Protein AF-A0A951HQX7-F1 (afdb_monomer_lite)

Secondary structure (DSSP, 8-state):
--PPP-------------------TT-EEEEEEEEETTEEEEEEEEEEEEE-SSS-EEEEEEEEEEEEEETTEEEEEETT--EEEEES-SS----TTT----GGGEEEEEETTEEEEEEEE--S-SS----S-------SS------S--EEEEESSTTSPPEEGGGGHHHHHH-SEEEEEEEEEETTTEEEEEEEEEE-TTHHHHHHHHHHHHTSGGGG-PPPP-

Radius of gyration: 21.36 Å; chains: 1; bounding box: 78×45×59 Å

Sequence (226 aa):
MLRPWVIAVAAAATMAASSAPAAEPGDPIQFATARYGGWTATATTYVEYGRIKENASLPAVRDVRCSVSRNGLAIGLDRDGNFSVNLAGDDATADEDNRVFSTVNVRWLKLDGRRLDVKVVQTLYHRWKLNGVPYPHVDGEEVILPVFSGHLMVRTGPRDPWFHISSLIDDLANGQTLTVGHGKTIDDRIPRVYAFTVPLEGLKPALTWCGQQVESEAAYRLPQPL

pLDDT: mean 70.66, std 22.23, range [26.94, 97.81]

Foldseek 3Di:
DDDDDDDDDDDDDDDDQDPFPDDDAQDWGFRDWDDFPQKIKTKTWGWHFDDDPPDHTDIFGPWIKMWIDHDQWIWMATLVRDIDIGGGDPDPPPDVPSDDDAPCFWQWKAFQNQIKGKDFADDPDPDDDPPPDPDDPDDDDDDDDDDRDTFIWIDRDPPGDIDGCSVCLVVLLPTFKMKTWGWDDDPVPDTDIDIDMDGSHRVNVSVVVRVCSNPDPSSRDDPDDD

Structure (mmCIF, N/CA/C/O backbone):
data_AF-A0A951HQX7-F1
#
_entry.id   AF-A0A951HQX7-F1
#
loop_
_atom_site.group_PDB
_atom_site.id
_atom_site.type_symbol
_atom_site.label_atom_id
_atom_site.label_alt_id
_atom_site.label_comp_id
_atom_site.label_asym_id
_atom_site.label_entity_id
_atom_site.label_seq_id
_atom_site.pdbx_PDB_ins_code
_atom_site.Cartn_x
_atom_site.Cartn_y
_atom_site.Cartn_z
_atom_site.occupancy
_atom_site.B_iso_or_equiv
_atom_site.auth_seq_id
_atom_site.auth_comp_id
_atom_site.auth_asym_id
_atom_site.auth_atom_id
_atom_site.pdbx_PDB_model_num
ATOM 1 N N . MET A 1 1 ? -42.789 -20.329 -21.740 1.00 40.22 1 MET A N 1
ATOM 2 C CA . MET A 1 1 ? -41.536 -20.345 -20.952 1.00 40.22 1 MET A CA 1
ATOM 3 C C . MET A 1 1 ? -40.476 -19.582 -21.736 1.00 40.22 1 MET A C 1
ATOM 5 O O . MET A 1 1 ? -39.936 -20.124 -22.688 1.00 40.22 1 MET A O 1
ATOM 9 N N . LEU A 1 2 ? -40.257 -18.305 -21.412 1.00 36.34 2 LEU A N 1
ATOM 10 C CA . LEU A 1 2 ? -39.283 -17.425 -22.074 1.00 36.34 2 LEU A CA 1
ATOM 11 C C . LEU A 1 2 ? -38.119 -17.194 -21.102 1.00 36.34 2 LEU A C 1
ATOM 13 O O . LEU A 1 2 ? -38.341 -16.753 -19.978 1.00 36.34 2 LEU A O 1
ATOM 17 N N . ARG A 1 3 ? -36.898 -17.557 -21.509 1.00 36.28 3 ARG A N 1
ATOM 18 C CA . ARG A 1 3 ? -35.668 -17.333 -20.732 1.00 36.28 3 ARG A CA 1
ATOM 19 C C . ARG A 1 3 ? -35.214 -15.874 -20.889 1.00 36.28 3 ARG A C 1
ATOM 21 O O . ARG A 1 3 ? -35.162 -15.412 -22.029 1.00 36.28 3 ARG A O 1
ATOM 28 N N . PRO A 1 4 ? -34.841 -15.163 -19.810 1.00 54.22 4 PRO A N 1
ATOM 29 C CA . PRO A 1 4 ? -34.248 -13.841 -19.933 1.00 54.22 4 PRO A CA 1
ATOM 30 C C . PRO A 1 4 ? -32.777 -13.976 -20.346 1.00 54.22 4 PRO A C 1
ATOM 32 O O . PRO A 1 4 ? -32.031 -14.790 -19.801 1.00 54.22 4 PRO A O 1
ATOM 35 N N . TRP A 1 5 ? -32.376 -13.184 -21.335 1.00 39.53 5 TRP A N 1
ATOM 36 C CA . TRP A 1 5 ? -30.985 -13.024 -21.736 1.00 39.53 5 TRP A CA 1
ATOM 37 C C . TRP A 1 5 ? -30.314 -12.044 -20.773 1.00 39.53 5 TRP A C 1
ATOM 39 O O . TRP A 1 5 ? -30.748 -10.901 -20.640 1.00 39.53 5 TRP A O 1
ATOM 49 N N . VAL A 1 6 ? -29.266 -12.500 -20.090 1.00 42.81 6 VAL A N 1
ATOM 50 C CA . VAL A 1 6 ? -28.391 -11.647 -19.283 1.00 42.81 6 VAL A CA 1
ATOM 51 C C . VAL A 1 6 ? -27.429 -10.947 -20.237 1.00 42.81 6 VAL A C 1
ATOM 53 O O . VAL A 1 6 ? -26.593 -11.592 -20.868 1.00 42.81 6 VAL A O 1
ATOM 56 N N . ILE A 1 7 ? -27.564 -9.629 -20.364 1.00 44.12 7 ILE A N 1
ATOM 57 C CA . ILE A 1 7 ? -26.612 -8.784 -21.086 1.00 44.12 7 ILE A CA 1
ATOM 58 C C . ILE A 1 7 ? -25.427 -8.544 -20.146 1.00 44.12 7 ILE A C 1
ATOM 60 O O . ILE A 1 7 ? -25.537 -7.799 -19.174 1.00 44.12 7 ILE A O 1
ATOM 64 N N . ALA A 1 8 ? -24.299 -9.202 -20.415 1.00 39.22 8 ALA A N 1
ATOM 65 C CA . ALA A 1 8 ? -23.033 -8.895 -19.764 1.00 39.22 8 ALA A CA 1
ATOM 66 C C . ALA A 1 8 ? -22.474 -7.593 -20.359 1.00 39.22 8 ALA A C 1
ATOM 68 O O . ALA A 1 8 ? -22.086 -7.550 -21.526 1.00 39.22 8 ALA A O 1
ATOM 69 N N . VAL A 1 9 ? -22.450 -6.521 -19.567 1.00 41.56 9 VAL A N 1
ATOM 70 C CA . VAL A 1 9 ? -21.758 -5.279 -19.929 1.00 41.56 9 VAL A CA 1
ATOM 71 C C . VAL A 1 9 ? -20.268 -5.492 -19.667 1.00 41.56 9 VAL A C 1
ATOM 73 O O . VAL A 1 9 ? -19.829 -5.536 -18.520 1.00 41.56 9 VAL A O 1
ATOM 76 N N . ALA A 1 10 ? -19.490 -5.663 -20.734 1.00 42.56 10 ALA A N 1
ATOM 77 C CA . ALA A 1 10 ? -18.036 -5.666 -20.659 1.00 42.56 10 ALA A CA 1
ATOM 78 C C . ALA A 1 10 ? -17.545 -4.242 -20.353 1.00 42.56 10 ALA A C 1
ATOM 80 O O . ALA A 1 10 ? -17.782 -3.316 -21.129 1.00 42.56 10 ALA A O 1
ATOM 81 N N . ALA A 1 11 ? -16.866 -4.059 -19.220 1.00 43.69 11 ALA A N 1
ATOM 82 C CA . ALA A 1 11 ? -16.156 -2.822 -18.928 1.00 43.69 11 ALA A CA 1
ATOM 83 C C . ALA A 1 11 ? -14.956 -2.707 -19.883 1.00 43.69 11 ALA A C 1
ATOM 85 O O . ALA A 1 11 ? -13.999 -3.474 -19.790 1.00 43.69 11 ALA A O 1
ATOM 86 N N . ALA A 1 12 ? -15.023 -1.773 -20.830 1.00 40.31 12 ALA A N 1
ATOM 87 C CA . ALA A 1 12 ? -13.925 -1.487 -21.741 1.00 40.31 12 ALA A CA 1
ATOM 88 C C . ALA A 1 12 ? -12.822 -0.725 -20.991 1.00 40.31 12 ALA A C 1
ATOM 90 O O . ALA A 1 12 ? -13.003 0.427 -20.601 1.00 40.31 12 ALA A O 1
ATOM 91 N N . ALA A 1 13 ? -11.670 -1.365 -20.792 1.00 43.03 13 ALA A N 1
ATOM 92 C CA . ALA A 1 13 ? -10.459 -0.683 -20.363 1.00 43.03 13 ALA A CA 1
ATOM 93 C C . ALA A 1 13 ? -9.875 0.077 -21.564 1.00 43.03 13 ALA A C 1
ATOM 95 O O . ALA A 1 13 ? -9.321 -0.523 -22.484 1.00 43.03 13 ALA A O 1
ATOM 96 N N . THR A 1 14 ? -10.006 1.401 -21.584 1.00 38.88 14 THR A N 1
ATOM 97 C CA . THR A 1 14 ? -9.283 2.249 -22.540 1.00 38.88 14 THR A CA 1
ATOM 98 C C . THR A 1 14 ? -7.806 2.282 -22.161 1.00 38.88 14 THR A C 1
ATOM 100 O O . THR A 1 14 ? -7.418 2.992 -21.235 1.00 38.88 14 THR A O 1
ATOM 103 N N . MET A 1 15 ? -6.980 1.516 -22.874 1.00 40.41 15 MET A N 1
ATOM 104 C CA . MET A 1 15 ? -5.526 1.654 -22.821 1.00 40.41 15 MET A CA 1
ATOM 105 C C . MET A 1 15 ? -5.109 2.790 -23.759 1.00 40.41 15 MET A C 1
ATOM 107 O O . MET A 1 15 ? -5.082 2.622 -24.976 1.00 40.41 15 MET A O 1
ATOM 111 N N . ALA A 1 16 ? -4.813 3.964 -23.207 1.00 38.72 16 ALA A N 1
ATOM 112 C CA . ALA A 1 16 ? -4.126 5.009 -23.955 1.00 38.72 16 ALA A CA 1
ATOM 113 C C . ALA A 1 16 ? -2.622 4.700 -23.938 1.00 38.72 16 ALA A C 1
ATOM 115 O O . ALA A 1 16 ? -1.991 4.747 -22.882 1.00 38.72 16 ALA A O 1
ATOM 116 N N . ALA A 1 17 ? -2.051 4.368 -25.096 1.00 38.09 17 ALA A N 1
ATOM 117 C CA . ALA A 1 17 ? -0.606 4.264 -25.256 1.00 38.09 17 ALA A CA 1
ATOM 118 C C . ALA A 1 17 ? -0.010 5.682 -25.248 1.00 38.09 17 ALA A C 1
ATOM 120 O O . ALA A 1 17 ? -0.004 6.375 -26.262 1.00 38.09 17 ALA A O 1
ATOM 121 N N . SER A 1 18 ? 0.431 6.132 -24.076 1.00 41.31 18 SER A N 1
ATOM 122 C CA . SER A 1 18 ? 1.234 7.344 -23.926 1.00 41.31 18 SER A CA 1
ATOM 123 C C . SER A 1 18 ? 2.670 7.026 -24.343 1.00 41.31 18 SER A C 1
ATOM 125 O O . SER A 1 18 ? 3.289 6.130 -23.769 1.00 41.31 18 SER A O 1
ATOM 127 N N . SER A 1 19 ? 3.211 7.733 -25.336 1.00 46.53 19 SER A N 1
ATOM 128 C CA . SER A 1 19 ? 4.655 7.742 -25.574 1.00 46.53 19 SER A CA 1
ATOM 129 C C . SER A 1 19 ? 5.315 8.447 -24.390 1.00 46.53 19 SER A C 1
ATOM 131 O O . SER A 1 19 ? 5.162 9.661 -24.235 1.00 46.53 19 SER A O 1
ATOM 133 N N . ALA A 1 20 ? 5.985 7.683 -23.527 1.00 47.59 20 ALA A N 1
ATOM 134 C CA . ALA A 1 20 ? 6.655 8.227 -22.354 1.00 47.59 20 ALA A CA 1
ATOM 135 C C . ALA A 1 20 ? 7.713 9.273 -22.775 1.00 47.59 20 ALA A C 1
ATOM 137 O O . ALA A 1 20 ? 8.428 9.042 -23.756 1.00 47.59 20 ALA A O 1
ATOM 138 N N . PRO A 1 21 ? 7.812 10.421 -22.076 1.00 47.44 21 PRO A N 1
ATOM 139 C CA . PRO A 1 21 ? 8.876 11.391 -22.314 1.00 47.44 21 PRO A CA 1
ATOM 140 C C . PRO A 1 21 ? 10.252 10.748 -22.087 1.00 47.44 21 PRO A C 1
ATOM 142 O O . PRO A 1 21 ? 10.382 9.782 -21.333 1.00 47.44 21 PRO A O 1
ATOM 145 N N . ALA A 1 22 ? 11.277 11.287 -22.746 1.00 49.03 22 ALA A N 1
ATOM 146 C CA . ALA A 1 22 ? 12.661 10.873 -22.546 1.00 49.03 22 ALA A CA 1
ATOM 147 C C . ALA A 1 22 ? 13.050 11.037 -21.065 1.00 49.03 22 ALA A C 1
ATOM 149 O O . ALA A 1 22 ? 13.070 12.157 -20.561 1.00 49.03 22 ALA A O 1
ATOM 150 N N . ALA A 1 23 ? 13.304 9.928 -20.370 1.00 53.31 23 ALA A N 1
ATOM 151 C CA . ALA A 1 23 ? 13.700 9.927 -18.964 1.00 53.31 23 ALA A CA 1
ATOM 152 C C . ALA A 1 23 ? 15.196 10.248 -18.828 1.00 53.31 23 ALA A C 1
ATOM 154 O O . ALA A 1 23 ? 16.012 9.681 -19.565 1.00 53.31 23 ALA A O 1
ATOM 155 N N . GLU A 1 24 ? 15.565 11.137 -17.900 1.00 56.72 24 GLU A N 1
ATOM 156 C CA . GLU A 1 24 ? 16.974 11.381 -17.594 1.00 56.72 24 GLU A CA 1
ATOM 157 C C . GLU A 1 24 ? 17.593 10.167 -16.874 1.00 56.72 24 GLU A C 1
ATOM 159 O O . GLU A 1 24 ? 16.889 9.383 -16.224 1.00 56.72 24 GLU A O 1
ATOM 164 N N . PRO A 1 25 ? 18.920 9.966 -16.977 1.00 57.06 25 PRO A N 1
ATOM 165 C CA . PRO A 1 25 ? 19.586 8.861 -16.312 1.00 57.06 25 PRO A CA 1
ATOM 166 C C . PRO A 1 25 ? 19.351 8.837 -14.794 1.00 57.06 25 PRO A C 1
ATOM 168 O O . PRO A 1 25 ? 19.882 9.666 -14.061 1.00 57.06 25 PRO A O 1
ATOM 171 N N . GLY A 1 26 ? 18.607 7.835 -14.316 1.00 64.31 26 GLY A N 1
ATOM 172 C CA . GLY A 1 26 ? 18.291 7.644 -12.896 1.00 64.31 26 GLY A CA 1
ATOM 173 C C . GLY A 1 26 ? 16.849 7.983 -12.519 1.00 64.31 26 GLY A C 1
ATOM 174 O O . GLY A 1 26 ? 16.430 7.639 -11.409 1.00 64.31 26 GLY A O 1
ATOM 175 N N . ASP A 1 27 ? 16.078 8.579 -13.431 1.00 76.94 27 ASP A N 1
ATOM 176 C CA . ASP A 1 27 ? 14.677 8.876 -13.173 1.00 76.94 27 ASP A CA 1
ATOM 177 C C . ASP A 1 27 ? 13.805 7.611 -13.210 1.00 76.94 27 ASP A C 1
ATOM 179 O O . ASP A 1 27 ? 14.011 6.711 -14.035 1.00 76.94 27 ASP A O 1
ATOM 183 N N . PRO A 1 28 ? 12.805 7.514 -12.317 1.00 85.19 28 PRO A N 1
ATOM 184 C CA . PRO A 1 28 ? 11.784 6.483 -12.404 1.00 85.19 28 PRO A CA 1
ATOM 185 C C . PRO A 1 28 ? 10.988 6.614 -13.708 1.00 85.19 28 PRO A C 1
ATOM 187 O O . PRO A 1 28 ? 10.413 7.659 -14.001 1.00 85.19 28 PRO A O 1
ATOM 190 N N . ILE A 1 29 ? 10.881 5.519 -14.455 1.00 88.56 29 ILE A N 1
ATOM 191 C CA . ILE A 1 29 ? 10.111 5.451 -15.697 1.00 88.56 29 ILE A CA 1
ATOM 192 C C . ILE A 1 29 ? 8.749 4.848 -15.390 1.00 88.56 29 ILE A C 1
ATOM 194 O O . ILE A 1 29 ? 8.619 3.639 -15.199 1.00 88.56 29 ILE A O 1
ATOM 198 N N . GLN A 1 30 ? 7.719 5.686 -15.360 1.00 92.38 30 GLN A N 1
ATOM 199 C CA . GLN A 1 30 ? 6.337 5.223 -15.311 1.00 92.38 30 GLN A CA 1
ATOM 200 C C . GLN A 1 30 ? 5.952 4.626 -16.670 1.00 92.38 30 GLN A C 1
ATOM 202 O O . GLN A 1 30 ? 5.833 5.351 -17.657 1.00 92.38 30 GLN A O 1
ATOM 207 N N . PHE A 1 31 ? 5.740 3.312 -16.720 1.00 91.62 31 PHE A N 1
ATOM 208 C CA . PHE A 1 31 ? 5.452 2.602 -17.973 1.00 91.62 31 PHE A CA 1
ATOM 209 C C . PHE A 1 31 ? 3.987 2.170 -18.106 1.00 91.62 31 PHE A C 1
ATOM 211 O O . PHE A 1 31 ? 3.534 1.888 -19.214 1.00 91.62 31 PHE A O 1
ATOM 218 N N . ALA A 1 32 ? 3.228 2.128 -17.006 1.00 94.38 32 ALA A N 1
ATOM 219 C CA . ALA A 1 32 ? 1.810 1.784 -17.042 1.00 94.38 32 ALA A CA 1
ATOM 220 C C . ALA A 1 32 ? 1.011 2.476 -15.931 1.00 94.38 32 ALA A C 1
ATOM 222 O O . ALA A 1 32 ? 1.513 2.761 -14.840 1.00 94.38 32 ALA A O 1
ATOM 223 N N . THR A 1 33 ? -0.270 2.736 -16.200 1.00 96.81 33 THR A N 1
ATOM 224 C CA . THR A 1 33 ? -1.207 3.313 -15.225 1.00 96.81 33 THR A CA 1
ATOM 225 C C . THR A 1 33 ? -2.612 2.785 -15.453 1.00 96.81 33 THR A C 1
ATOM 227 O O . THR A 1 33 ? -3.042 2.627 -16.595 1.00 96.81 33 THR A O 1
ATOM 230 N N . ALA A 1 34 ? -3.343 2.542 -14.370 1.00 96.81 34 ALA A N 1
ATOM 231 C CA . ALA A 1 34 ? -4.728 2.095 -14.409 1.00 96.81 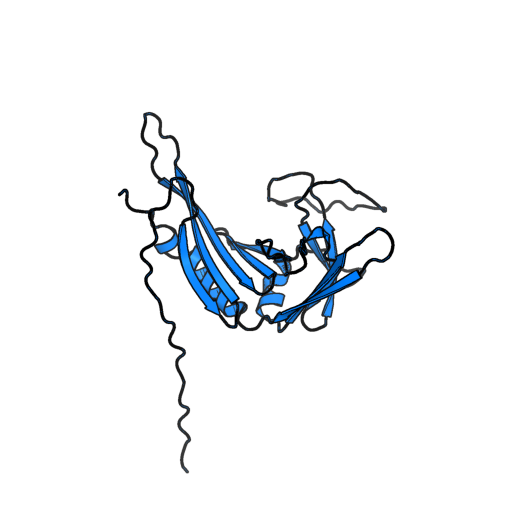34 ALA A CA 1
ATOM 232 C C . ALA A 1 34 ? -5.547 2.705 -13.264 1.00 96.81 34 ALA A C 1
ATOM 234 O O . ALA A 1 34 ? -5.001 3.221 -12.286 1.00 96.81 34 ALA A O 1
ATOM 235 N N . ARG A 1 35 ? -6.878 2.649 -13.388 1.00 97.00 35 ARG A N 1
ATOM 236 C CA . ARG A 1 35 ? -7.811 3.103 -12.350 1.00 97.00 35 ARG A CA 1
ATOM 237 C C . ARG A 1 35 ? -8.854 2.039 -12.035 1.00 97.00 35 ARG A C 1
ATOM 239 O O . ARG A 1 35 ? -9.441 1.473 -12.951 1.00 97.00 35 ARG A O 1
ATOM 246 N N . TYR A 1 36 ? -9.130 1.834 -10.748 1.00 96.44 36 TYR A N 1
ATOM 247 C CA . TYR A 1 36 ? -10.083 0.831 -10.261 1.00 96.44 36 TYR A CA 1
ATOM 248 C C . TYR A 1 36 ? -10.884 1.381 -9.085 1.00 96.44 36 TYR A C 1
ATOM 250 O O . TYR A 1 36 ? -10.329 1.596 -8.018 1.00 96.44 36 TYR A O 1
ATOM 258 N N . GLY A 1 37 ? -12.184 1.638 -9.247 1.00 90.69 37 GLY A N 1
ATOM 259 C CA . GLY A 1 37 ? -13.037 2.051 -8.119 1.00 90.69 37 GLY A CA 1
ATOM 260 C C . GLY A 1 37 ? -12.555 3.299 -7.358 1.00 90.69 37 GLY A C 1
ATOM 261 O O . GLY A 1 37 ? -12.799 3.412 -6.163 1.00 90.69 37 GLY A O 1
ATOM 262 N N . GLY A 1 38 ? -11.840 4.219 -8.018 1.00 91.62 38 GLY A N 1
ATOM 263 C CA . GLY A 1 38 ? -11.232 5.408 -7.398 1.00 91.62 38 GLY A CA 1
ATOM 264 C C . GLY A 1 38 ? -9.774 5.238 -6.949 1.00 91.62 38 GLY A C 1
ATOM 265 O O . GLY A 1 38 ? -9.157 6.219 -6.546 1.00 91.62 38 GLY A O 1
ATOM 266 N N . TRP A 1 39 ? -9.210 4.034 -7.048 1.00 95.06 39 TRP A N 1
ATOM 267 C CA . TRP A 1 39 ? -7.778 3.782 -6.893 1.00 95.06 39 TRP A CA 1
ATOM 268 C C . TRP A 1 39 ? -7.021 4.153 -8.160 1.00 95.06 39 TRP A C 1
ATOM 270 O O . TRP A 1 39 ? -7.488 3.852 -9.259 1.00 95.06 39 TRP A O 1
ATOM 280 N N . THR A 1 40 ? -5.844 4.754 -8.004 1.00 96.06 40 THR A N 1
ATOM 281 C CA . THR A 1 40 ? -4.874 4.933 -9.090 1.00 96.06 40 THR A CA 1
ATOM 282 C C . THR A 1 40 ? -3.728 3.960 -8.876 1.00 96.06 40 THR A C 1
ATOM 284 O O . THR A 1 40 ? -3.133 3.957 -7.805 1.00 96.06 40 THR A O 1
ATOM 287 N N . ALA A 1 41 ? -3.449 3.127 -9.874 1.00 96.00 41 ALA A N 1
ATOM 288 C CA . ALA A 1 41 ? -2.355 2.169 -9.870 1.00 96.00 41 ALA A CA 1
ATOM 289 C C . ALA A 1 41 ? -1.293 2.609 -10.881 1.00 96.00 41 ALA A C 1
ATOM 291 O O . ALA A 1 41 ? -1.626 2.843 -12.044 1.00 96.00 41 ALA A O 1
ATOM 292 N N . THR A 1 42 ? -0.037 2.699 -10.455 1.00 95.75 42 THR A N 1
ATOM 293 C CA . THR A 1 42 ? 1.085 3.184 -11.268 1.00 95.75 42 THR A CA 1
ATOM 294 C C . THR A 1 42 ? 2.241 2.202 -11.182 1.00 95.75 42 THR A C 1
ATOM 296 O O . THR A 1 42 ? 2.698 1.905 -10.080 1.00 95.75 42 THR A O 1
ATOM 299 N N . ALA A 1 43 ? 2.719 1.721 -12.331 1.00 95.00 43 ALA A N 1
ATOM 300 C CA . ALA A 1 43 ? 3.879 0.843 -12.421 1.00 95.00 43 ALA A CA 1
ATOM 301 C C . ALA A 1 43 ? 5.092 1.602 -12.973 1.00 95.00 43 ALA A C 1
ATOM 303 O O . ALA A 1 43 ? 4.990 2.331 -13.967 1.00 95.00 43 ALA A O 1
ATOM 304 N N . THR A 1 44 ? 6.227 1.415 -12.308 1.00 93.31 44 THR A N 1
ATOM 305 C CA . THR A 1 44 ? 7.432 2.221 -12.462 1.00 93.31 44 THR A CA 1
ATOM 306 C C . THR A 1 44 ? 8.672 1.338 -12.489 1.00 93.31 44 THR A C 1
ATOM 308 O O . THR A 1 44 ? 8.881 0.512 -11.598 1.00 93.31 44 THR A O 1
ATOM 311 N N . THR A 1 45 ? 9.534 1.569 -13.471 1.00 90.75 45 THR A N 1
ATOM 312 C CA . THR A 1 45 ? 10.855 0.946 -13.578 1.00 90.75 45 THR A CA 1
ATOM 313 C C . THR A 1 45 ? 11.917 1.938 -13.130 1.00 90.75 45 THR A C 1
ATOM 315 O O . THR A 1 45 ? 11.973 3.064 -13.616 1.00 90.75 45 THR A O 1
ATOM 318 N N . TYR A 1 46 ? 12.786 1.526 -12.214 1.00 86.44 46 TYR A N 1
ATOM 319 C CA . TYR A 1 46 ? 13.948 2.305 -11.802 1.00 86.44 46 TYR A CA 1
ATOM 320 C C . TYR A 1 46 ? 15.167 1.799 -12.559 1.00 86.44 46 TYR A C 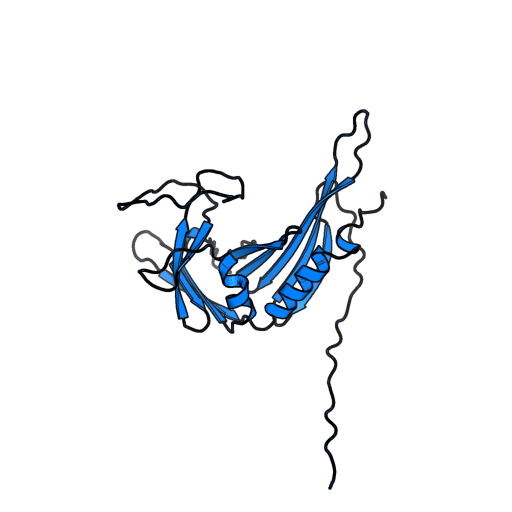1
ATOM 322 O O . TYR A 1 46 ? 15.569 0.645 -12.393 1.00 86.44 46 TYR A O 1
ATOM 330 N N . VAL A 1 47 ? 15.770 2.671 -13.358 1.00 83.81 47 VAL A N 1
ATOM 331 C CA . VAL A 1 47 ? 16.983 2.365 -14.117 1.00 83.81 47 VAL A CA 1
ATOM 332 C C . VAL A 1 47 ? 18.191 2.912 -13.365 1.00 83.81 47 VAL A C 1
ATOM 334 O O . VAL A 1 47 ? 18.168 4.032 -12.860 1.00 83.81 47 VAL A O 1
ATOM 337 N N . GLU A 1 48 ? 19.253 2.122 -13.276 1.00 81.38 48 GLU A N 1
ATOM 338 C CA . GLU A 1 48 ? 20.565 2.582 -12.833 1.00 81.38 48 GLU A CA 1
ATOM 339 C C . GLU A 1 48 ? 21.563 2.535 -13.985 1.00 81.38 48 GLU A C 1
ATOM 341 O O . GLU A 1 48 ? 21.482 1.690 -14.874 1.00 81.38 48 GLU A O 1
ATOM 346 N N . TYR A 1 49 ? 22.525 3.450 -13.957 1.00 74.19 49 TYR A N 1
ATOM 347 C CA . TYR A 1 49 ? 23.604 3.517 -14.932 1.00 74.19 49 TYR A CA 1
ATOM 348 C C . TYR A 1 49 ? 24.883 3.106 -14.212 1.00 74.19 49 TYR A C 1
ATOM 350 O O . TYR A 1 49 ? 25.489 3.888 -13.476 1.00 74.19 49 TYR A O 1
ATOM 358 N N . GLY A 1 50 ? 25.256 1.835 -14.355 1.00 63.75 50 GLY A N 1
ATOM 359 C CA . GLY A 1 50 ? 26.484 1.315 -13.764 1.00 63.75 50 GLY A CA 1
ATOM 360 C C . GLY A 1 50 ? 27.708 1.868 -14.491 1.00 63.75 50 GLY A C 1
ATOM 361 O O . GLY A 1 50 ? 27.727 1.908 -15.719 1.00 63.75 50 GLY A O 1
ATOM 362 N N . ARG A 1 51 ? 28.763 2.251 -13.758 1.00 56.12 51 ARG A N 1
ATOM 363 C CA . ARG A 1 51 ? 30.066 2.532 -14.381 1.00 56.12 51 ARG A CA 1
ATOM 364 C C . ARG A 1 51 ? 30.684 1.214 -14.835 1.00 56.12 51 ARG A C 1
ATOM 366 O O . ARG A 1 51 ? 31.173 0.452 -14.000 1.00 56.12 51 ARG A O 1
ATOM 373 N N . ILE A 1 52 ? 30.707 0.954 -16.136 1.00 52.84 52 ILE A N 1
ATOM 374 C CA . ILE A 1 52 ? 31.585 -0.080 -16.683 1.00 52.84 52 ILE A CA 1
ATOM 375 C C . ILE A 1 52 ? 32.992 0.521 -16.727 1.00 52.84 52 ILE A C 1
ATOM 377 O O . ILE A 1 52 ? 33.161 1.720 -16.967 1.00 52.84 52 ILE A O 1
ATOM 381 N N . LYS A 1 53 ? 34.013 -0.288 -16.413 1.00 48.91 53 LYS A N 1
ATOM 382 C CA . LYS A 1 53 ? 35.411 0.107 -16.624 1.00 48.91 53 LYS A CA 1
ATOM 383 C C . LYS A 1 53 ? 35.537 0.619 -18.067 1.00 48.91 53 LYS A C 1
ATOM 385 O O . LYS A 1 53 ? 35.151 -0.094 -18.982 1.00 48.91 53 LYS A O 1
ATOM 390 N N . GLU A 1 54 ? 36.047 1.842 -18.208 1.00 52.41 54 GLU A N 1
ATOM 391 C CA . GLU A 1 54 ? 36.222 2.592 -19.464 1.00 52.41 54 GLU A CA 1
ATOM 392 C C . GLU A 1 54 ? 34.921 3.154 -20.085 1.00 52.41 54 GLU A C 1
ATOM 394 O O . GLU A 1 54 ? 34.356 2.627 -21.033 1.00 52.41 54 GLU A O 1
ATOM 399 N N . ASN A 1 55 ? 34.489 4.307 -19.553 1.00 53.03 55 ASN A N 1
ATOM 400 C CA . ASN A 1 55 ? 33.679 5.360 -20.197 1.00 53.03 55 ASN A CA 1
ATOM 401 C C . ASN A 1 55 ? 32.306 5.029 -20.818 1.00 53.03 55 ASN A C 1
ATOM 403 O O . ASN A 1 55 ? 31.667 5.944 -21.335 1.00 53.03 55 ASN A O 1
ATOM 407 N N . ALA A 1 56 ? 31.791 3.807 -20.705 1.00 56.81 56 ALA A N 1
ATOM 408 C CA . ALA A 1 56 ? 30.413 3.484 -21.072 1.00 56.81 56 ALA A CA 1
ATOM 409 C C . ALA A 1 56 ? 29.596 3.113 -19.826 1.00 56.81 56 ALA A C 1
ATOM 411 O O . ALA A 1 56 ? 29.983 2.236 -19.056 1.00 56.81 56 ALA A O 1
ATOM 412 N N . SER A 1 57 ? 28.457 3.777 -19.614 1.00 65.50 57 SER A N 1
ATOM 413 C CA . SER A 1 57 ? 27.458 3.323 -18.640 1.00 65.50 57 SER A CA 1
ATOM 414 C C . SER A 1 57 ? 26.306 2.688 -19.402 1.00 65.50 57 SER A C 1
ATOM 416 O O . SER A 1 57 ? 25.600 3.386 -20.127 1.00 65.50 57 SER A O 1
ATOM 418 N N . LEU A 1 58 ? 26.133 1.371 -19.277 1.00 70.56 58 LEU A N 1
ATOM 419 C CA . LEU A 1 58 ? 24.942 0.711 -19.808 1.00 70.56 58 LEU A CA 1
ATOM 420 C C . LEU A 1 58 ? 2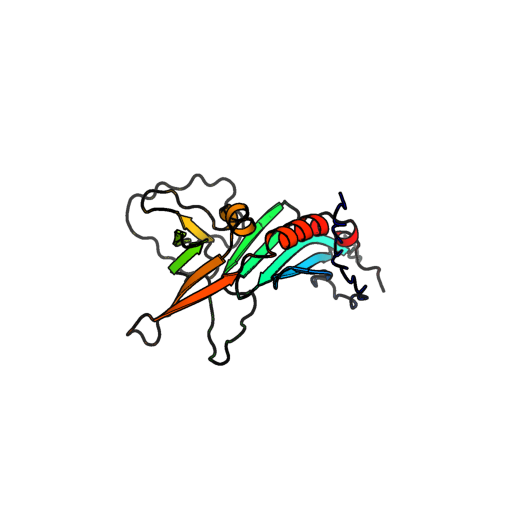3.801 0.873 -18.793 1.00 70.56 58 LEU A C 1
ATOM 422 O O . LEU A 1 58 ? 24.030 0.643 -17.600 1.00 70.56 58 LEU A O 1
ATOM 426 N N . PRO A 1 59 ? 22.593 1.268 -19.232 1.00 78.81 59 PRO A N 1
ATOM 427 C CA . PRO A 1 59 ? 21.430 1.261 -18.362 1.00 78.81 59 PRO A CA 1
ATOM 428 C C . PRO A 1 59 ? 21.101 -0.177 -17.950 1.00 78.81 59 PRO A C 1
ATOM 430 O O . PRO A 1 59 ? 21.136 -1.096 -18.768 1.00 78.81 59 PRO A O 1
ATOM 433 N N . ALA A 1 60 ? 20.762 -0.369 -16.681 1.00 82.62 60 ALA A N 1
ATOM 434 C CA . ALA A 1 60 ? 20.280 -1.627 -16.133 1.00 82.62 60 ALA A CA 1
ATOM 435 C C . ALA A 1 60 ? 19.025 -1.378 -15.294 1.00 82.62 60 ALA A C 1
ATOM 437 O O . ALA A 1 60 ? 18.896 -0.350 -14.629 1.00 82.62 60 ALA A O 1
ATOM 438 N N . VAL A 1 61 ? 18.087 -2.325 -15.308 1.00 84.81 61 VAL A N 1
ATOM 439 C CA . VAL A 1 61 ? 16.910 -2.260 -14.435 1.00 84.81 61 VAL A CA 1
ATOM 440 C C . VAL A 1 61 ? 17.348 -2.559 -13.006 1.00 84.81 61 VAL A C 1
ATOM 442 O O . VAL A 1 61 ? 17.664 -3.699 -12.665 1.00 84.81 61 VAL A O 1
ATOM 445 N N . ARG A 1 62 ? 17.344 -1.531 -12.159 1.00 86.81 62 ARG A N 1
ATOM 446 C CA . ARG A 1 62 ? 17.657 -1.652 -10.734 1.00 86.81 62 ARG A CA 1
ATOM 447 C C . ARG A 1 62 ? 16.502 -2.289 -9.975 1.00 86.81 62 ARG A C 1
ATOM 449 O O . ARG A 1 62 ? 16.719 -3.197 -9.177 1.00 86.81 62 ARG A O 1
ATOM 456 N N . ASP A 1 63 ? 15.289 -1.793 -10.211 1.00 87.75 63 ASP A N 1
ATOM 457 C CA . ASP A 1 63 ? 14.081 -2.173 -9.476 1.00 87.75 63 ASP A CA 1
ATOM 458 C C . ASP A 1 63 ? 12.825 -1.947 -10.331 1.00 87.75 63 ASP A C 1
ATOM 460 O O . ASP A 1 63 ? 12.824 -1.109 -11.233 1.00 87.75 63 ASP A O 1
ATOM 464 N N . VAL A 1 64 ? 11.751 -2.665 -10.019 1.00 88.69 64 VAL A N 1
ATOM 465 C CA . VAL A 1 64 ? 10.419 -2.477 -10.601 1.00 88.69 64 VAL A CA 1
ATOM 466 C C . VAL A 1 64 ? 9.437 -2.403 -9.445 1.00 88.69 64 VAL A C 1
ATOM 468 O O . VAL A 1 64 ? 9.448 -3.257 -8.559 1.00 88.69 64 VAL A O 1
ATOM 471 N N . ARG A 1 65 ? 8.594 -1.372 -9.438 1.00 92.44 65 ARG A N 1
ATOM 472 C CA . ARG A 1 65 ? 7.587 -1.173 -8.394 1.00 92.44 65 ARG A CA 1
ATOM 473 C C . ARG A 1 65 ? 6.242 -0.846 -8.996 1.00 92.44 65 ARG A C 1
ATOM 475 O O . ARG A 1 65 ? 6.159 -0.184 -10.025 1.00 92.44 65 ARG A O 1
ATOM 482 N N . CYS A 1 66 ? 5.192 -1.234 -8.297 1.00 93.31 66 CYS A N 1
ATOM 483 C CA . CYS A 1 66 ? 3.857 -0.728 -8.533 1.00 93.31 66 CYS A CA 1
ATOM 484 C C . CYS A 1 66 ? 3.300 -0.118 -7.251 1.00 93.31 66 CYS A C 1
ATOM 486 O O . CYS A 1 66 ? 3.521 -0.647 -6.168 1.00 93.31 66 CYS A O 1
ATOM 488 N N . SER A 1 67 ? 2.597 1.003 -7.363 1.00 93.56 67 SER A N 1
ATOM 489 C CA . SER A 1 67 ? 1.932 1.670 -6.245 1.00 93.56 67 SER A CA 1
ATOM 490 C C . SER A 1 67 ? 0.456 1.839 -6.566 1.00 93.56 67 SER A C 1
ATOM 492 O O . SER A 1 67 ? 0.117 2.305 -7.654 1.00 93.56 67 SER A O 1
ATOM 494 N N . VAL A 1 68 ? -0.421 1.472 -5.632 1.00 94.06 68 VAL A N 1
ATOM 495 C CA . VAL A 1 68 ? -1.853 1.789 -5.680 1.00 94.06 68 VAL A CA 1
ATOM 496 C C . VAL A 1 68 ? -2.180 2.806 -4.603 1.00 94.06 68 VAL A C 1
ATOM 498 O O . VAL A 1 68 ? -1.830 2.610 -3.442 1.00 94.06 68 VAL A O 1
ATOM 501 N N . SER A 1 69 ? -2.857 3.894 -4.955 1.00 92.31 69 SER A N 1
ATOM 502 C CA . SER A 1 69 ? -3.165 4.959 -4.002 1.00 92.31 69 SER A CA 1
ATOM 503 C C . SER A 1 69 ? -4.593 5.482 -4.115 1.00 92.31 69 SER A C 1
ATOM 505 O O . SER A 1 69 ? -5.194 5.523 -5.196 1.00 92.31 69 SER A O 1
ATOM 507 N N . ARG A 1 70 ? -5.147 5.863 -2.960 1.00 90.12 70 ARG A N 1
ATOM 508 C CA . ARG A 1 70 ? -6.451 6.514 -2.810 1.00 90.12 70 ARG A CA 1
ATOM 509 C C . ARG A 1 70 ? -6.550 7.199 -1.449 1.00 90.12 70 ARG A C 1
ATOM 511 O O . ARG A 1 70 ? -6.306 6.566 -0.428 1.00 90.12 70 ARG A O 1
ATOM 518 N N . ASN A 1 71 ? -6.988 8.460 -1.423 1.00 84.31 71 ASN A N 1
ATOM 519 C CA . ASN A 1 71 ? -7.372 9.191 -0.203 1.00 84.31 71 ASN A CA 1
ATOM 520 C C . ASN A 1 71 ? -6.376 9.036 0.967 1.00 84.31 71 ASN A C 1
ATOM 522 O O . ASN A 1 71 ? -6.771 8.724 2.088 1.00 84.31 71 ASN A O 1
ATOM 526 N N . GLY A 1 72 ? -5.080 9.210 0.697 1.00 78.44 72 GLY A N 1
ATOM 527 C CA . GLY A 1 72 ? -4.034 9.133 1.720 1.00 78.44 72 GLY A CA 1
ATOM 528 C C . GLY A 1 72 ? -3.642 7.719 2.168 1.00 78.44 72 GLY A C 1
ATOM 529 O O . GLY A 1 72 ? -2.843 7.593 3.090 1.00 78.44 72 GLY A O 1
ATOM 530 N N . LEU A 1 73 ? -4.167 6.665 1.541 1.00 85.94 73 LEU A N 1
ATOM 531 C CA . LEU A 1 73 ? -3.640 5.303 1.634 1.00 85.94 73 LEU A CA 1
ATOM 532 C C . LEU A 1 73 ? -2.897 4.981 0.335 1.00 85.94 73 LEU A C 1
ATOM 534 O O . LEU A 1 73 ? -3.462 5.121 -0.750 1.00 85.94 73 LEU A O 1
ATOM 538 N N . ALA A 1 74 ? -1.646 4.545 0.453 1.00 88.62 74 ALA A N 1
ATOM 539 C CA . ALA A 1 74 ? -0.849 4.020 -0.645 1.00 88.62 74 ALA A CA 1
ATOM 540 C C . ALA A 1 74 ? -0.317 2.628 -0.290 1.00 88.62 74 ALA A C 1
ATOM 542 O O . ALA A 1 74 ? 0.115 2.388 0.838 1.00 88.62 74 ALA A O 1
ATOM 543 N N . ILE A 1 75 ? -0.353 1.708 -1.247 1.00 89.19 75 ILE A N 1
ATOM 544 C CA . ILE A 1 75 ? 0.178 0.354 -1.108 1.00 89.19 75 ILE A CA 1
ATOM 545 C C . ILE A 1 75 ? 1.162 0.116 -2.245 1.00 89.19 75 ILE A C 1
ATOM 547 O O . ILE A 1 75 ? 0.789 0.196 -3.414 1.00 89.19 75 ILE A O 1
ATOM 551 N N . GLY A 1 76 ? 2.415 -0.158 -1.897 1.00 88.25 76 GLY A N 1
ATOM 552 C CA . GLY A 1 76 ? 3.465 -0.506 -2.844 1.00 88.25 76 GLY A CA 1
ATOM 553 C C . GLY A 1 76 ? 3.643 -2.016 -2.955 1.00 88.25 76 GLY A C 1
ATOM 554 O O . GLY A 1 76 ? 3.457 -2.736 -1.978 1.00 88.25 76 GLY A O 1
ATOM 555 N N . LEU A 1 77 ? 4.044 -2.470 -4.136 1.00 88.25 77 LEU A N 1
ATOM 556 C CA . LEU A 1 77 ? 4.505 -3.817 -4.442 1.00 88.25 77 LEU A CA 1
ATOM 557 C C . LEU A 1 77 ? 5.832 -3.701 -5.194 1.00 88.25 77 LEU A C 1
ATOM 559 O O . LEU A 1 77 ? 5.900 -2.985 -6.196 1.00 88.25 77 LEU A O 1
ATOM 563 N N . ASP A 1 78 ? 6.877 -4.366 -4.715 1.00 85.12 78 ASP A N 1
ATOM 564 C CA . ASP A 1 78 ? 8.153 -4.467 -5.428 1.00 85.12 78 ASP A CA 1
ATOM 565 C C . ASP A 1 78 ? 8.265 -5.770 -6.237 1.00 85.12 78 ASP A C 1
ATOM 567 O O . ASP A 1 78 ? 7.423 -6.666 -6.140 1.00 85.12 78 ASP A O 1
ATOM 571 N N . ARG A 1 79 ? 9.325 -5.874 -7.046 1.00 84.50 79 ARG A N 1
ATOM 572 C CA . ARG A 1 79 ? 9.620 -7.058 -7.869 1.00 84.50 79 ARG A CA 1
ATOM 573 C C . ARG A 1 79 ? 9.856 -8.348 -7.091 1.00 84.50 79 ARG A C 1
ATOM 575 O O . ARG A 1 79 ? 9.764 -9.422 -7.672 1.00 84.50 79 ARG A O 1
ATOM 582 N N . ASP A 1 80 ? 10.203 -8.240 -5.813 1.00 81.56 80 ASP A N 1
ATOM 583 C CA . ASP A 1 80 ? 10.462 -9.388 -4.950 1.00 81.56 80 ASP A CA 1
ATOM 584 C C . ASP A 1 80 ? 9.153 -9.870 -4.284 1.00 81.56 80 ASP A C 1
ATOM 586 O O . ASP A 1 80 ? 9.160 -10.828 -3.511 1.00 81.56 80 ASP A O 1
ATOM 590 N N . GLY A 1 81 ? 8.023 -9.216 -4.581 1.00 81.06 81 GLY A N 1
ATOM 591 C CA . GLY A 1 81 ? 6.712 -9.531 -4.027 1.00 81.06 81 GLY A CA 1
ATOM 592 C C . GLY A 1 81 ? 6.466 -8.924 -2.644 1.00 81.06 81 GLY A C 1
ATOM 593 O O . GLY A 1 81 ? 5.493 -9.290 -1.982 1.00 81.06 81 GLY A O 1
ATOM 594 N N . ASN A 1 82 ? 7.321 -8.007 -2.177 1.00 83.25 82 ASN A N 1
ATOM 595 C CA . ASN A 1 82 ? 7.125 -7.371 -0.880 1.00 83.25 82 ASN A CA 1
ATOM 596 C C . ASN A 1 82 ? 6.114 -6.235 -0.991 1.00 83.25 82 ASN A C 1
ATOM 598 O O . ASN A 1 82 ? 6.236 -5.334 -1.827 1.00 83.25 82 ASN A O 1
ATOM 602 N N . PHE A 1 83 ? 5.157 -6.235 -0.066 1.00 84.25 83 PHE A N 1
ATOM 603 C CA . PHE A 1 83 ? 4.202 -5.149 0.076 1.00 84.25 83 PHE A CA 1
ATOM 604 C C . PHE A 1 83 ? 4.662 -4.105 1.091 1.00 84.25 83 PHE A C 1
ATOM 606 O O . PHE A 1 83 ? 5.112 -4.429 2.195 1.00 84.25 83 PHE A O 1
ATOM 613 N N . SER A 1 84 ? 4.438 -2.839 0.757 1.00 83.38 84 SER A N 1
ATOM 614 C CA . SER A 1 84 ? 4.515 -1.713 1.684 1.00 83.38 84 SER A CA 1
ATOM 615 C C . SER A 1 84 ? 3.146 -1.050 1.804 1.00 83.38 84 SER A C 1
ATOM 617 O O . SER A 1 84 ? 2.388 -0.996 0.843 1.00 83.38 84 SER A O 1
ATOM 619 N N . VAL A 1 85 ? 2.805 -0.562 2.996 1.00 84.50 85 VAL A N 1
ATOM 620 C CA . VAL A 1 85 ? 1.569 0.196 3.228 1.00 84.50 85 VAL A CA 1
ATOM 621 C C . VAL A 1 85 ? 1.953 1.510 3.875 1.00 84.50 85 VAL A C 1
ATOM 623 O O . VAL A 1 85 ? 2.542 1.525 4.955 1.00 84.50 85 VAL A O 1
ATOM 626 N N . ASN A 1 86 ? 1.582 2.598 3.217 1.00 80.81 86 ASN A N 1
ATOM 627 C CA . ASN A 1 86 ? 1.800 3.956 3.674 1.00 80.81 86 ASN A CA 1
ATOM 628 C C . ASN A 1 86 ? 0.445 4.615 3.935 1.00 80.81 86 ASN A C 1
ATOM 630 O O . ASN A 1 86 ? -0.463 4.586 3.101 1.00 80.81 86 ASN A O 1
ATOM 634 N N . LEU A 1 87 ? 0.314 5.183 5.130 1.00 75.94 87 LEU A N 1
ATOM 635 C CA . LEU A 1 87 ? -0.837 5.969 5.553 1.00 75.94 87 LEU A CA 1
ATOM 636 C C . LEU A 1 87 ? -0.380 7.415 5.707 1.00 75.94 87 LEU A C 1
ATOM 638 O O . LEU A 1 87 ? 0.621 7.653 6.374 1.00 75.94 87 LEU A O 1
ATOM 642 N N . ALA A 1 88 ? -1.160 8.349 5.171 1.00 63.09 88 ALA A N 1
ATOM 643 C CA . ALA A 1 88 ? -0.710 9.643 4.664 1.00 63.09 88 ALA A CA 1
ATOM 644 C C . ALA A 1 88 ? -0.038 9.458 3.299 1.00 63.09 88 ALA A C 1
ATOM 646 O O . ALA A 1 88 ? 0.961 8.754 3.176 1.00 63.09 88 ALA A O 1
ATOM 647 N N . GLY A 1 89 ? -0.665 10.024 2.264 1.00 45.88 89 GLY A N 1
ATOM 648 C CA . GLY A 1 89 ? -0.175 9.928 0.896 1.00 45.88 89 GLY A CA 1
ATOM 649 C C . GLY A 1 89 ? 1.260 10.434 0.804 1.00 45.88 89 GLY A C 1
ATOM 650 O O . GLY A 1 89 ? 1.650 11.333 1.542 1.00 45.88 89 GLY A O 1
ATOM 651 N N . ASP A 1 90 ? 2.018 9.861 -0.127 1.00 36.25 90 ASP A N 1
ATOM 652 C CA . ASP A 1 90 ? 3.362 10.324 -0.503 1.00 36.25 90 ASP A CA 1
ATOM 653 C C . ASP A 1 90 ? 3.381 11.793 -0.961 1.00 36.25 90 ASP A C 1
ATOM 655 O O . ASP A 1 90 ? 4.443 12.398 -1.062 1.00 36.25 90 ASP A O 1
ATOM 659 N N . ASP A 1 91 ? 2.210 12.391 -1.181 1.00 35.94 91 ASP A N 1
ATOM 660 C CA . ASP A 1 91 ? 2.072 13.822 -1.332 1.00 35.94 91 ASP A CA 1
ATOM 661 C C . ASP A 1 91 ? 1.608 14.470 -0.035 1.00 35.94 91 ASP A C 1
ATOM 663 O O . ASP A 1 91 ? 0.535 14.198 0.514 1.00 35.94 91 ASP A O 1
ATOM 667 N N . ALA A 1 92 ? 2.395 15.464 0.350 1.00 35.84 92 ALA A N 1
ATOM 668 C CA . ALA A 1 92 ? 1.924 16.699 0.931 1.00 35.84 92 ALA A CA 1
ATOM 669 C C . ALA A 1 92 ? 0.836 17.353 0.049 1.00 35.84 92 ALA A C 1
ATOM 671 O O . ALA A 1 92 ? 0.982 18.492 -0.388 1.00 35.84 92 ALA A O 1
ATOM 672 N N . THR A 1 93 ? -0.304 16.689 -0.170 1.00 36.38 93 THR A N 1
ATOM 673 C CA . THR A 1 93 ? -1.548 17.413 -0.381 1.00 36.38 93 THR A CA 1
ATOM 674 C C . THR A 1 93 ? -1.844 18.056 0.959 1.00 36.38 93 THR A C 1
ATOM 676 O O . THR A 1 93 ? -2.520 17.491 1.822 1.00 36.38 93 THR A O 1
ATOM 679 N N . ALA A 1 94 ? -1.236 19.225 1.147 1.00 37.50 94 ALA A N 1
ATOM 680 C CA . ALA A 1 94 ? -1.834 20.285 1.909 1.00 37.50 94 ALA A CA 1
ATOM 681 C C . ALA A 1 94 ? -3.316 20.289 1.519 1.00 37.50 94 ALA A C 1
ATOM 683 O O . ALA A 1 94 ? -3.694 20.699 0.426 1.00 37.50 94 ALA A O 1
ATOM 684 N N . ASP A 1 95 ? -4.147 19.754 2.411 1.00 38.56 95 ASP A N 1
ATOM 685 C CA . ASP A 1 95 ? -5.502 20.261 2.582 1.00 38.56 95 ASP A CA 1
ATOM 686 C C . ASP A 1 95 ? -5.402 21.798 2.568 1.00 38.56 95 ASP A C 1
ATOM 688 O O . ASP A 1 95 ? -4.372 22.330 3.001 1.00 38.56 95 ASP A O 1
ATOM 692 N N . GLU A 1 96 ? -6.425 22.512 2.097 1.00 40.69 96 GLU A N 1
ATOM 693 C CA . GLU A 1 96 ? -6.421 23.985 1.954 1.00 40.69 96 GLU A CA 1
ATOM 694 C C . GLU A 1 96 ? -6.005 24.719 3.262 1.00 40.69 96 GLU A C 1
ATOM 696 O O . GLU A 1 96 ? -5.606 25.880 3.241 1.00 40.69 96 GLU A O 1
ATOM 701 N N . ASP A 1 97 ? -5.983 23.985 4.383 1.00 45.12 97 ASP A N 1
ATOM 702 C CA . ASP A 1 97 ? -5.522 24.332 5.729 1.00 45.12 97 ASP A CA 1
ATOM 703 C C . ASP A 1 97 ? -4.065 23.933 6.109 1.00 45.12 97 ASP A C 1
ATOM 705 O O . ASP A 1 97 ? -3.724 23.909 7.297 1.00 45.12 97 ASP A O 1
ATOM 709 N N . ASN A 1 98 ? -3.171 23.590 5.174 1.00 36.31 98 ASN A N 1
ATOM 710 C CA . ASN A 1 98 ? -1.747 23.315 5.468 1.00 36.31 98 ASN A CA 1
ATOM 711 C C . ASN A 1 98 ? -1.517 22.111 6.424 1.00 36.31 98 ASN A C 1
ATOM 713 O O . ASN A 1 98 ? -0.672 22.117 7.330 1.00 36.31 98 ASN A O 1
ATOM 717 N N . ARG A 1 99 ? -2.313 21.045 6.273 1.00 49.25 99 ARG A N 1
ATOM 718 C CA . ARG A 1 99 ? -2.284 19.877 7.171 1.00 49.25 99 ARG A CA 1
ATOM 719 C C . ARG A 1 99 ? -1.244 18.851 6.712 1.00 49.25 99 ARG A C 1
ATOM 721 O O . ARG A 1 99 ? -1.514 18.036 5.842 1.00 49.25 99 ARG A O 1
ATOM 728 N N . VAL A 1 100 ? -0.067 18.845 7.338 1.00 43.78 100 VAL A N 1
ATOM 729 C CA . VAL A 1 100 ? 0.907 17.747 7.186 1.00 43.78 100 VAL A CA 1
ATOM 730 C C . VAL A 1 100 ? 0.368 16.499 7.894 1.00 43.78 100 VAL A C 1
ATOM 732 O O . VAL A 1 100 ? 0.335 16.432 9.127 1.00 43.78 100 VAL A O 1
ATOM 735 N N . PHE A 1 101 ? -0.078 15.514 7.117 1.00 49.19 101 PHE A N 1
ATOM 736 C CA . PHE A 1 101 ? -0.393 14.175 7.606 1.00 49.19 101 PHE A CA 1
ATOM 737 C C . PHE A 1 101 ? 0.898 13.360 7.649 1.00 49.19 101 PHE A C 1
ATOM 739 O O . PHE A 1 101 ? 1.668 13.350 6.698 1.00 49.19 101 PHE A O 1
ATOM 746 N N . SER A 1 102 ? 1.156 12.691 8.768 1.00 57.75 102 SER A N 1
ATOM 747 C CA . SER A 1 102 ? 2.328 11.832 8.918 1.00 57.75 102 SER A CA 1
ATOM 748 C C . SER A 1 102 ? 1.930 10.558 9.642 1.00 57.75 102 SER A C 1
ATOM 750 O O . SER A 1 102 ? 1.154 10.610 10.602 1.00 57.75 102 SER A O 1
ATOM 752 N N . THR A 1 103 ? 2.493 9.426 9.217 1.00 62.31 103 THR A N 1
ATOM 753 C CA . THR A 1 103 ? 2.291 8.093 9.804 1.00 62.31 103 THR A CA 1
ATOM 754 C C . THR A 1 103 ? 2.499 8.081 11.322 1.00 62.31 103 THR A C 1
ATOM 756 O O . THR A 1 103 ? 1.817 7.351 12.038 1.00 62.31 103 THR A O 1
ATOM 759 N N . VAL A 1 104 ? 3.377 8.949 11.843 1.00 62.78 104 VAL A N 1
ATOM 760 C CA . VAL A 1 104 ? 3.657 9.094 13.287 1.00 62.78 104 VAL A CA 1
ATOM 761 C C . VAL A 1 104 ? 2.452 9.572 14.108 1.00 62.78 104 VAL A C 1
ATOM 763 O O . VAL A 1 104 ? 2.405 9.381 15.324 1.00 62.78 104 VAL A O 1
ATOM 766 N N . ASN A 1 105 ? 1.461 10.172 13.447 1.00 69.56 105 ASN A N 1
ATOM 767 C CA . ASN A 1 105 ? 0.258 10.710 14.075 1.00 69.56 105 ASN A CA 1
ATOM 768 C C . ASN A 1 105 ? -0.928 9.741 14.023 1.00 69.56 105 ASN A C 1
ATOM 770 O O . ASN A 1 105 ? -1.982 10.056 14.581 1.00 69.56 105 ASN A O 1
ATOM 774 N N . VAL A 1 106 ? -0.785 8.574 13.384 1.00 73.12 106 VAL A N 1
ATOM 775 C CA . VAL A 1 106 ? -1.828 7.542 13.381 1.00 73.12 106 VAL A CA 1
ATOM 776 C C . VAL A 1 106 ? -1.972 6.983 14.797 1.00 73.12 106 VAL A C 1
ATOM 778 O O . VAL A 1 106 ? -0.994 6.623 15.452 1.00 73.12 106 VAL A O 1
ATOM 781 N N . ARG A 1 107 ? -3.209 6.942 15.297 1.00 77.50 107 ARG A N 1
ATOM 782 C CA . ARG A 1 107 ? -3.531 6.484 16.659 1.00 77.50 107 ARG A CA 1
ATOM 783 C C . ARG A 1 107 ? -4.303 5.177 16.675 1.00 77.50 107 ARG A C 1
ATOM 785 O O . ARG A 1 107 ? -4.155 4.395 17.606 1.00 77.50 107 ARG A O 1
ATOM 792 N N . TRP A 1 108 ? -5.151 4.960 15.681 1.00 83.88 108 TRP A N 1
ATOM 793 C CA . TRP A 1 108 ? -5.951 3.749 15.558 1.00 83.88 108 TRP A CA 1
ATOM 794 C C . TRP A 1 108 ? -6.402 3.571 14.112 1.00 83.88 108 TRP A C 1
ATOM 796 O O . TRP A 1 108 ? -6.503 4.542 13.357 1.00 83.88 108 TRP A O 1
ATOM 806 N N . LEU A 1 109 ? -6.721 2.332 13.752 1.00 89.81 109 LEU A N 1
ATOM 807 C CA . LEU A 1 109 ? -7.389 2.000 12.497 1.00 89.81 109 LEU A CA 1
ATOM 808 C C . LEU A 1 109 ? -8.712 1.306 12.800 1.00 89.81 109 LEU A C 1
ATOM 810 O O . LEU A 1 109 ? -8.891 0.715 13.869 1.00 89.81 109 LEU A O 1
ATOM 814 N N . LYS A 1 110 ? -9.643 1.367 11.855 1.00 93.44 110 LYS A N 1
ATOM 815 C CA . LYS A 1 110 ? -10.782 0.456 11.800 1.00 93.44 110 LYS A CA 1
ATOM 816 C C . LYS A 1 110 ? -10.869 -0.139 10.410 1.00 93.44 110 LYS A C 1
ATOM 818 O O . LYS A 1 110 ? -11.012 0.615 9.455 1.00 93.44 110 LYS A O 1
ATOM 823 N N . LEU A 1 111 ? -10.811 -1.459 10.318 1.00 94.06 111 LEU A N 1
ATOM 824 C CA . LEU A 1 111 ? -11.080 -2.186 9.085 1.00 94.06 111 LEU A CA 1
ATOM 825 C C . LEU A 1 111 ? -12.475 -2.791 9.194 1.00 94.06 111 LEU A C 1
ATOM 827 O O . LEU A 1 111 ? -12.712 -3.601 10.086 1.00 94.06 111 LEU A O 1
ATOM 831 N N . ASP A 1 112 ? -13.407 -2.343 8.359 1.00 95.12 112 ASP A N 1
ATOM 832 C CA . ASP A 1 112 ? -14.812 -2.776 8.396 1.00 95.12 112 ASP A CA 1
ATOM 833 C C . ASP A 1 112 ? -15.429 -2.660 9.800 1.00 95.12 112 ASP A C 1
ATOM 835 O O . ASP A 1 112 ? -16.098 -3.550 10.319 1.00 95.12 112 ASP A O 1
ATOM 839 N N . GLY A 1 113 ? -15.126 -1.548 10.475 1.00 91.44 113 GLY A N 1
ATOM 840 C CA . GLY A 1 113 ? -15.564 -1.274 11.845 1.00 91.44 113 GLY A CA 1
ATOM 841 C C . GLY A 1 113 ? -14.750 -1.970 12.944 1.00 91.44 113 GLY A C 1
ATOM 842 O O . GLY A 1 113 ? -14.765 -1.492 14.083 1.00 91.44 113 GLY A O 1
ATOM 843 N N . ARG A 1 114 ? -13.976 -3.019 12.632 1.00 93.12 114 ARG A N 1
ATOM 844 C CA . ARG A 1 114 ? -13.082 -3.700 13.585 1.00 93.12 114 ARG A CA 1
ATOM 845 C C . ARG A 1 114 ? -11.899 -2.803 13.926 1.00 93.12 114 ARG A C 1
ATOM 847 O O . ARG A 1 114 ? -11.084 -2.486 13.063 1.00 93.12 114 ARG A O 1
ATOM 854 N N . ARG A 1 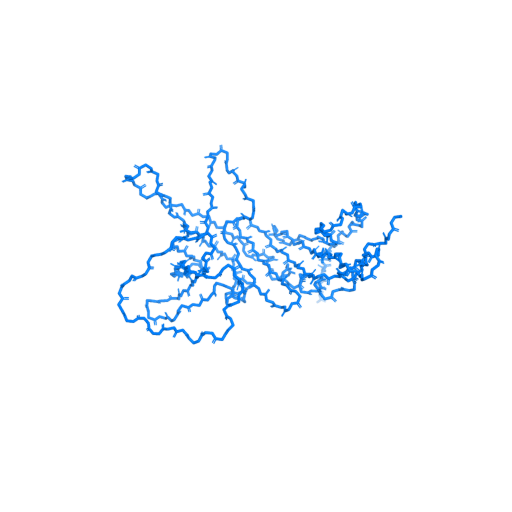115 ? -11.796 -2.396 15.194 1.00 90.75 115 ARG A N 1
ATOM 855 C CA . ARG A 1 115 ? -10.691 -1.562 15.685 1.00 90.75 115 ARG A CA 1
ATOM 856 C C . ARG A 1 115 ? -9.383 -2.350 15.694 1.00 90.75 115 ARG A C 1
ATOM 858 O O . ARG A 1 115 ? -9.343 -3.476 16.177 1.00 90.75 115 ARG A O 1
ATOM 865 N N . LEU A 1 116 ? -8.327 -1.705 15.218 1.00 89.56 116 LEU A N 1
ATOM 866 C CA . LEU A 1 116 ? -6.951 -2.155 15.341 1.00 89.56 116 LEU A CA 1
ATOM 867 C C . LEU A 1 116 ? -6.187 -1.125 16.167 1.00 89.56 116 LEU A C 1
ATOM 869 O O . LEU A 1 116 ? -6.262 0.085 15.905 1.00 89.56 116 LEU A O 1
ATOM 873 N N . ASP A 1 117 ? -5.458 -1.615 17.159 1.00 86.69 117 ASP A N 1
ATOM 874 C CA . ASP A 1 117 ? -4.475 -0.801 17.858 1.00 86.69 117 ASP A CA 1
ATOM 875 C C . ASP A 1 117 ? -3.293 -0.562 16.926 1.00 86.69 117 ASP A C 1
ATOM 877 O O . ASP A 1 117 ? -2.904 -1.448 16.163 1.00 86.69 117 ASP A O 1
ATOM 881 N N . VAL A 1 118 ? -2.720 0.635 17.004 1.00 85.12 118 VAL A N 1
ATOM 882 C CA . VAL A 1 118 ? -1.608 1.056 16.158 1.00 85.12 118 VAL A CA 1
ATOM 883 C C . VAL A 1 118 ? -0.449 1.489 17.031 1.00 85.12 118 VAL A C 1
ATOM 885 O O . VAL A 1 118 ? -0.632 2.216 18.007 1.00 85.12 118 VAL A O 1
ATOM 888 N N . LYS A 1 119 ? 0.756 1.085 16.642 1.00 83.69 119 LYS A N 1
ATOM 889 C CA . LYS A 1 119 ? 1.997 1.580 17.223 1.00 83.69 119 LYS A CA 1
ATOM 890 C C . LYS A 1 119 ? 2.995 1.835 16.110 1.00 83.69 119 LYS A C 1
ATOM 892 O O . LYS A 1 119 ? 3.189 0.995 15.240 1.00 83.69 119 LYS A O 1
ATOM 897 N N . VAL A 1 120 ? 3.656 2.982 16.162 1.00 76.06 120 VAL A N 1
ATOM 898 C CA . VAL A 1 120 ? 4.808 3.252 15.304 1.00 76.06 120 VAL A CA 1
ATOM 899 C C . VAL A 1 120 ? 6.049 2.790 16.052 1.00 76.06 120 VAL A C 1
ATOM 901 O O . VAL A 1 120 ? 6.352 3.299 17.130 1.00 76.06 120 VAL A O 1
ATOM 904 N N . VAL A 1 121 ? 6.729 1.781 15.515 1.00 72.62 121 VAL A N 1
ATOM 905 C CA . VAL A 1 121 ? 7.973 1.250 16.076 1.00 72.62 121 VAL A CA 1
ATOM 906 C C . VAL A 1 121 ? 9.135 1.845 15.301 1.00 72.62 121 VAL A C 1
ATOM 908 O O . VAL A 1 121 ? 9.291 1.613 14.106 1.00 72.62 121 VAL A O 1
ATOM 911 N N . GLN A 1 122 ? 9.950 2.639 15.982 1.00 64.38 122 GLN A N 1
ATOM 912 C CA . GLN A 1 122 ? 11.145 3.229 15.392 1.00 64.38 122 GLN A CA 1
ATOM 913 C C . GLN A 1 122 ? 12.267 2.191 15.360 1.00 64.38 122 GLN A C 1
ATOM 915 O O . GLN A 1 122 ? 12.533 1.524 16.358 1.00 64.38 122 GLN A O 1
ATOM 920 N N . THR A 1 123 ? 12.930 2.055 14.215 1.00 55.91 123 THR A N 1
ATOM 921 C CA . THR A 1 123 ? 14.111 1.201 14.062 1.00 55.91 123 THR A CA 1
ATOM 922 C C . THR A 1 123 ? 15.354 2.057 13.887 1.00 55.91 123 THR A C 1
ATOM 924 O O . THR A 1 123 ? 15.348 3.031 13.140 1.00 55.91 123 THR A O 1
ATOM 927 N N . LEU A 1 124 ? 16.448 1.658 14.538 1.00 46.78 124 LEU A N 1
ATOM 928 C CA . LEU A 1 124 ? 17.733 2.369 14.523 1.00 46.78 124 LEU A CA 1
ATOM 929 C C . LEU A 1 124 ? 18.475 2.320 13.175 1.00 46.78 124 LEU A C 1
ATOM 931 O O . LEU A 1 124 ? 19.527 2.936 13.030 1.00 46.78 124 LEU A O 1
ATOM 935 N N . TYR A 1 125 ? 17.944 1.611 12.176 1.00 43.19 125 TYR A N 1
ATOM 936 C CA . TYR A 1 125 ? 18.595 1.430 10.884 1.00 43.19 125 TYR A CA 1
ATOM 937 C C . TYR A 1 125 ? 17.724 1.936 9.736 1.00 43.19 125 TYR A C 1
ATOM 939 O O . TYR A 1 125 ? 16.681 1.371 9.427 1.00 43.19 125 TYR A O 1
ATOM 947 N N . HIS A 1 126 ? 18.233 2.939 9.020 1.00 39.44 126 HIS A N 1
ATOM 948 C CA . HIS A 1 126 ? 17.702 3.485 7.763 1.00 39.44 126 HIS A CA 1
ATOM 949 C C . HIS A 1 126 ? 17.671 2.488 6.579 1.00 39.44 126 HIS A C 1
ATOM 951 O O . HIS A 1 126 ? 17.546 2.895 5.425 1.00 39.44 126 HIS A O 1
ATOM 957 N N . ARG A 1 127 ? 17.822 1.178 6.811 1.00 40.22 127 ARG A N 1
ATOM 958 C CA . ARG A 1 127 ? 17.894 0.157 5.756 1.00 40.22 127 ARG A CA 1
ATOM 959 C C . ARG A 1 127 ? 16.846 -0.933 5.972 1.00 40.22 127 ARG A C 1
ATOM 961 O O . ARG A 1 127 ? 17.180 -1.999 6.462 1.00 40.22 127 ARG A O 1
ATOM 968 N N . TRP A 1 128 ? 15.598 -0.624 5.614 1.00 39.06 128 TRP A N 1
ATOM 969 C CA . TRP A 1 128 ? 14.595 -1.415 4.866 1.00 39.06 128 TRP A CA 1
ATOM 970 C C . TRP A 1 128 ? 14.487 -2.953 5.013 1.00 39.06 128 TRP A C 1
ATOM 972 O O . TRP A 1 128 ? 13.778 -3.563 4.222 1.00 39.06 128 TRP A O 1
ATOM 982 N N . LYS A 1 129 ? 15.116 -3.627 5.980 1.00 41.03 129 LYS A N 1
ATOM 983 C CA . LYS A 1 129 ? 14.994 -5.084 6.153 1.00 41.03 129 LYS A CA 1
ATOM 984 C C . LYS A 1 129 ? 14.969 -5.465 7.631 1.00 41.03 129 LYS A C 1
ATOM 986 O O . LYS A 1 129 ? 16.014 -5.609 8.258 1.00 41.03 129 LYS A O 1
ATOM 991 N N . LEU A 1 130 ? 13.773 -5.723 8.162 1.00 41.88 130 LEU A N 1
ATOM 992 C CA . LEU A 1 130 ? 13.585 -6.580 9.339 1.00 41.88 130 LEU A CA 1
ATOM 993 C C . LEU A 1 130 ? 13.685 -8.053 8.901 1.00 41.88 130 LEU A C 1
ATOM 995 O O . LEU A 1 130 ? 12.745 -8.826 9.051 1.00 41.88 130 LEU A O 1
ATOM 999 N N . ASN A 1 131 ? 14.816 -8.445 8.310 1.00 35.97 131 ASN A N 1
ATOM 1000 C CA . ASN A 1 131 ? 15.060 -9.845 7.969 1.00 35.97 131 ASN A CA 1
ATOM 1001 C C . ASN A 1 131 ? 15.712 -10.538 9.167 1.00 35.97 131 ASN A C 1
ATOM 1003 O O . ASN A 1 131 ? 16.848 -10.228 9.516 1.00 35.97 131 ASN A O 1
ATOM 1007 N N . GLY A 1 132 ? 15.003 -11.490 9.776 1.00 36.91 132 GLY A N 1
ATOM 1008 C CA . GLY A 1 132 ? 15.601 -12.452 10.707 1.00 36.91 132 GLY A CA 1
ATOM 1009 C C . GLY A 1 132 ? 15.938 -11.932 12.106 1.00 36.91 132 GLY A C 1
ATOM 1010 O O . GLY A 1 132 ? 16.753 -12.554 12.781 1.00 36.91 132 GLY A O 1
ATOM 1011 N N . VAL A 1 133 ? 15.324 -10.840 12.571 1.00 38.12 133 VAL A N 1
ATOM 1012 C CA . VAL A 1 133 ? 15.409 -10.458 13.990 1.00 38.12 133 VAL A CA 1
ATOM 1013 C C . VAL A 1 133 ? 14.311 -11.212 14.750 1.00 38.12 133 VAL A C 1
ATOM 1015 O O . VAL A 1 133 ? 13.139 -10.864 14.584 1.00 38.12 133 VAL A O 1
ATOM 1018 N N . PRO A 1 134 ? 14.623 -12.240 15.568 1.00 38.91 134 PRO A N 1
ATOM 1019 C CA . PRO A 1 134 ? 13.671 -12.701 16.566 1.00 38.91 134 PRO A CA 1
ATOM 1020 C C . PRO A 1 134 ? 13.336 -11.506 17.458 1.00 38.91 134 PRO A C 1
ATOM 1022 O O . PRO A 1 134 ? 14.230 -10.845 17.988 1.00 38.91 134 PRO A O 1
ATOM 1025 N N . TYR A 1 135 ? 12.043 -11.197 17.540 1.00 39.62 135 TYR A N 1
ATOM 1026 C CA . TYR A 1 135 ? 11.508 -10.095 18.331 1.00 39.62 135 TYR A CA 1
ATOM 1027 C C . TYR A 1 135 ? 12.160 -10.104 19.722 1.00 39.62 135 TYR A C 1
ATOM 1029 O O . TYR A 1 135 ? 12.074 -11.135 20.399 1.00 39.62 135 TYR A O 1
ATOM 1037 N N . PRO A 1 136 ? 12.818 -9.021 20.178 1.00 34.69 136 PRO A N 1
ATOM 1038 C CA . PRO A 1 136 ? 13.290 -8.996 21.547 1.00 34.69 136 PRO A CA 1
ATOM 1039 C C . PRO A 1 136 ? 12.068 -9.066 22.462 1.00 34.69 136 PRO A C 1
ATOM 1041 O O . PRO A 1 136 ? 11.098 -8.322 22.292 1.00 34.69 136 PRO A O 1
ATOM 1044 N N . HIS A 1 137 ? 12.110 -9.989 23.417 1.00 36.88 137 HIS A N 1
ATOM 1045 C CA . HIS A 1 137 ? 11.227 -9.932 24.568 1.00 36.88 137 HIS A CA 1
ATOM 1046 C C . HIS A 1 137 ? 11.635 -8.678 25.344 1.00 36.88 137 HIS A C 1
ATOM 1048 O O . HIS A 1 137 ? 12.735 -8.623 25.891 1.00 36.88 137 HIS A O 1
ATOM 1054 N N . VAL A 1 138 ? 10.813 -7.632 25.279 1.00 40.38 138 VAL A N 1
ATOM 1055 C CA . VAL A 1 138 ? 11.045 -6.406 26.043 1.00 40.38 138 VAL A CA 1
ATOM 1056 C C . VAL A 1 138 ? 10.079 -6.434 27.215 1.00 40.38 138 VAL A C 1
ATOM 1058 O O . VAL A 1 138 ? 8.900 -6.116 27.063 1.00 40.38 138 VAL A O 1
ATOM 1061 N N . ASP A 1 139 ? 10.586 -6.881 28.361 1.00 35.31 139 ASP A N 1
ATOM 1062 C CA . ASP A 1 139 ? 9.952 -6.642 29.650 1.00 35.31 139 ASP A CA 1
ATOM 1063 C C . ASP A 1 139 ? 10.165 -5.171 30.021 1.00 35.31 139 ASP A C 1
ATOM 1065 O O . ASP A 1 139 ? 11.298 -4.689 30.052 1.00 35.31 139 ASP A O 1
ATOM 1069 N N . GLY A 1 140 ? 9.077 -4.466 30.324 1.00 36.38 140 GLY A N 1
ATOM 1070 C CA . GLY A 1 140 ? 9.127 -3.106 30.860 1.00 36.38 140 GLY A CA 1
ATOM 1071 C C . GLY A 1 140 ? 8.854 -1.993 29.849 1.00 36.38 140 GLY A C 1
ATOM 1072 O O . GLY A 1 140 ? 9.070 -2.110 28.642 1.00 36.38 140 GLY A O 1
ATOM 1073 N N . GLU A 1 141 ? 8.289 -0.916 30.386 1.00 44.53 141 GLU A N 1
ATOM 1074 C CA . GLU A 1 141 ? 7.883 0.283 29.667 1.00 44.53 141 GLU A CA 1
ATOM 1075 C C . GLU A 1 141 ? 9.101 1.066 29.140 1.00 44.53 141 GLU A C 1
ATOM 1077 O O . GLU A 1 141 ? 10.109 1.210 29.820 1.00 44.53 141 GLU A O 1
ATOM 1082 N N . GLU A 1 142 ? 8.930 1.612 27.933 1.00 33.62 142 GLU A N 1
ATOM 1083 C CA . GLU A 1 142 ? 9.724 2.677 27.299 1.00 33.62 142 GLU A CA 1
ATOM 1084 C C . GLU A 1 142 ? 11.046 2.334 26.585 1.00 33.62 142 GLU A C 1
ATOM 1086 O O . GLU A 1 142 ? 12.082 2.050 27.173 1.00 33.62 142 GLU A O 1
ATOM 1091 N N . VAL A 1 143 ? 11.032 2.571 25.265 1.00 30.30 143 VAL A N 1
ATOM 1092 C CA . VAL A 1 143 ? 12.164 3.157 24.530 1.00 30.30 143 VAL A CA 1
ATOM 1093 C C . VAL A 1 143 ? 11.595 4.218 23.577 1.00 30.30 143 VAL A C 1
ATOM 1095 O O . VAL A 1 143 ? 10.783 3.897 22.708 1.00 30.30 143 VAL A O 1
ATOM 1098 N N . ILE A 1 144 ? 12.014 5.477 23.746 1.00 30.80 144 ILE A N 1
ATOM 1099 C CA . ILE A 1 144 ? 11.773 6.604 22.826 1.00 30.80 144 ILE A CA 1
ATOM 1100 C C . ILE A 1 144 ? 13.112 6.960 22.167 1.00 30.80 144 ILE A C 1
ATOM 1102 O O . ILE A 1 144 ? 14.057 7.261 22.891 1.00 30.80 144 ILE A O 1
ATOM 1106 N N . LEU A 1 145 ? 13.208 6.972 20.827 1.00 26.94 145 LEU A N 1
ATOM 1107 C CA . LEU A 1 145 ? 14.396 7.448 20.088 1.00 26.94 145 LEU A CA 1
ATOM 1108 C C . LEU A 1 145 ? 14.004 8.122 18.751 1.00 26.94 145 LEU A C 1
ATOM 1110 O O . LEU A 1 145 ? 13.282 7.520 17.966 1.00 26.94 145 LEU A O 1
ATOM 1114 N N . PRO A 1 146 ? 14.470 9.339 18.419 1.00 27.53 146 PRO A N 1
ATOM 1115 C CA . PRO A 1 146 ? 13.872 10.132 17.341 1.00 27.53 146 PRO A CA 1
ATOM 1116 C C . PRO A 1 146 ? 14.505 9.873 15.961 1.00 27.53 146 PRO A C 1
ATOM 1118 O O . PRO A 1 146 ? 15.612 10.340 15.748 1.00 27.53 146 PRO A O 1
ATOM 1121 N N . VAL A 1 147 ? 13.805 9.244 14.994 1.00 31.58 147 VAL A N 1
ATOM 1122 C CA . VAL A 1 147 ? 14.030 9.434 13.528 1.00 31.58 147 VAL A CA 1
ATOM 1123 C C . VAL A 1 147 ? 12.776 9.069 12.685 1.00 31.58 147 VAL A C 1
ATOM 1125 O O . VAL A 1 147 ? 11.915 8.299 13.110 1.00 31.58 147 VAL A O 1
ATOM 1128 N N . PHE A 1 148 ? 12.688 9.641 11.475 1.00 38.72 148 PHE A N 1
ATOM 1129 C CA . PHE A 1 148 ? 11.533 9.853 10.577 1.00 38.72 148 PHE A CA 1
ATOM 1130 C C . PHE A 1 148 ? 11.062 8.665 9.692 1.00 38.72 148 PHE A C 1
ATOM 1132 O O . PHE A 1 148 ? 10.532 8.880 8.607 1.00 38.72 148 PHE A O 1
ATOM 1139 N N . SER A 1 149 ? 11.239 7.403 10.096 1.00 49.78 149 SER A N 1
ATOM 1140 C CA . SER A 1 149 ? 10.734 6.247 9.310 1.00 49.78 149 SER A CA 1
ATOM 1141 C C . SER A 1 149 ? 10.413 5.041 10.195 1.00 49.78 149 SER A C 1
ATOM 1143 O O . SER A 1 149 ? 11.006 3.975 10.084 1.00 49.78 149 SER A O 1
ATOM 1145 N N . GLY A 1 150 ? 9.498 5.230 11.146 1.00 61.38 150 GLY A N 1
ATOM 1146 C CA . GLY A 1 150 ? 9.022 4.126 11.977 1.00 61.38 150 GLY A CA 1
ATOM 1147 C C . GLY A 1 150 ? 8.167 3.133 11.184 1.00 61.38 150 GLY A C 1
ATOM 1148 O O . GLY A 1 150 ? 7.402 3.522 10.305 1.00 61.38 150 GLY A O 1
ATOM 1149 N N . HIS A 1 151 ? 8.273 1.854 11.528 1.00 72.94 151 HIS A N 1
ATOM 1150 C CA . HIS A 1 151 ? 7.401 0.798 11.030 1.00 72.94 151 HIS A CA 1
ATOM 1151 C C . HIS A 1 151 ? 6.027 0.909 11.682 1.00 72.94 151 HIS A C 1
ATOM 1153 O O . HIS A 1 151 ? 5.911 0.997 12.909 1.00 72.94 151 HIS A O 1
ATOM 1159 N N . LEU A 1 152 ? 4.975 0.894 10.868 1.00 79.19 152 LEU A N 1
ATOM 1160 C CA . LEU A 1 152 ? 3.611 0.915 11.366 1.00 79.19 152 LEU A CA 1
ATOM 1161 C C . LEU A 1 152 ? 3.186 -0.505 11.742 1.00 79.19 152 LEU A C 1
ATOM 1163 O O . LEU A 1 152 ? 3.053 -1.381 10.887 1.00 79.19 152 LEU A O 1
ATOM 1167 N N . MET A 1 153 ? 2.976 -0.716 13.035 1.00 85.12 153 MET A N 1
ATOM 1168 C CA . MET A 1 153 ? 2.565 -1.989 13.602 1.00 85.12 153 MET A CA 1
ATOM 1169 C C . MET A 1 153 ? 1.104 -1.928 14.033 1.00 85.12 153 MET A C 1
ATOM 1171 O O . MET A 1 153 ? 0.622 -0.896 14.507 1.00 85.12 153 MET A O 1
ATOM 1175 N N . VAL A 1 154 ? 0.414 -3.053 13.895 1.00 86.94 154 VAL A N 1
ATOM 1176 C CA . VAL A 1 154 ? -1.007 -3.215 14.203 1.00 86.94 154 VAL A CA 1
ATOM 1177 C C . VAL A 1 154 ? -1.246 -4.468 15.036 1.00 86.94 154 VAL A C 1
ATOM 1179 O O . VAL A 1 154 ? -0.495 -5.439 14.937 1.00 86.94 154 VAL A O 1
ATOM 1182 N N . ARG A 1 155 ? -2.306 -4.461 15.843 1.00 89.94 155 ARG A N 1
ATOM 1183 C CA . ARG A 1 155 ? -2.831 -5.665 16.505 1.00 89.94 155 ARG A CA 1
ATOM 1184 C C . ARG A 1 155 ? -4.343 -5.577 16.690 1.00 89.94 155 ARG A C 1
ATOM 1186 O O . ARG A 1 155 ? -4.918 -4.488 16.705 1.00 89.94 155 ARG A O 1
ATOM 1193 N N . THR A 1 156 ? -4.978 -6.729 16.852 1.00 84.56 156 THR A N 1
ATOM 1194 C CA . THR A 1 156 ? -6.439 -6.869 16.946 1.00 84.56 156 THR A CA 1
ATOM 1195 C C . THR A 1 156 ? -6.987 -6.734 18.362 1.00 84.56 156 THR A C 1
ATOM 1197 O O . THR A 1 156 ? -8.150 -6.375 18.532 1.00 84.56 156 THR A O 1
ATOM 1200 N N . GLY A 1 157 ? -6.153 -6.958 19.375 1.00 81.75 157 GLY A N 1
ATOM 1201 C CA . GLY A 1 157 ? -6.548 -6.889 20.772 1.00 81.75 157 GLY A CA 1
ATOM 1202 C C . GLY A 1 157 ? -5.357 -6.681 21.707 1.00 81.75 157 GLY A C 1
ATOM 1203 O O . GLY A 1 157 ? -4.207 -6.840 21.297 1.00 81.75 157 GLY A O 1
ATOM 1204 N N . PRO A 1 158 ? -5.595 -6.343 22.988 1.00 84.25 158 PRO A N 1
ATOM 1205 C CA . PRO A 1 158 ? -4.531 -5.930 23.908 1.00 84.25 158 PRO A CA 1
ATOM 1206 C C . PRO A 1 158 ? -3.462 -6.993 24.189 1.00 84.25 158 PRO A C 1
ATOM 1208 O O . PRO A 1 158 ? -2.353 -6.644 24.593 1.00 84.25 158 PRO A O 1
ATOM 1211 N N . ARG A 1 159 ? -3.805 -8.273 24.000 1.00 86.75 159 ARG A N 1
ATOM 1212 C CA . ARG A 1 159 ? -2.929 -9.435 24.221 1.00 86.75 159 ARG A CA 1
ATOM 1213 C C . ARG A 1 159 ? -2.417 -10.062 22.926 1.00 86.75 159 ARG A C 1
ATOM 1215 O O . ARG A 1 159 ? -1.596 -10.970 22.995 1.00 86.75 159 ARG A O 1
ATOM 1222 N N . ASP A 1 160 ? -2.893 -9.591 21.777 1.00 85.12 160 ASP A N 1
ATOM 1223 C CA . ASP A 1 160 ? -2.458 -10.125 20.494 1.00 85.12 160 ASP A CA 1
ATOM 1224 C C . ASP A 1 160 ? -1.062 -9.587 20.151 1.00 85.12 160 ASP A C 1
ATOM 1226 O O . ASP A 1 160 ? -0.727 -8.448 20.513 1.00 85.12 160 ASP A O 1
ATOM 1230 N N . PRO A 1 161 ? -0.232 -10.384 19.457 1.00 86.06 161 PRO A N 1
ATOM 1231 C CA . PRO A 1 161 ? 1.065 -9.923 18.986 1.00 86.06 161 PRO A CA 1
ATOM 1232 C C . PRO A 1 161 ? 0.927 -8.755 18.001 1.00 86.06 161 PRO A C 1
ATOM 1234 O O . PRO A 1 161 ? -0.071 -8.605 17.294 1.00 86.06 161 PRO A O 1
ATOM 1237 N N . TRP A 1 162 ? 1.958 -7.912 17.973 1.00 84.94 162 TRP A N 1
ATOM 1238 C CA . TRP A 1 162 ? 2.080 -6.829 17.005 1.00 84.94 162 TRP A CA 1
ATOM 1239 C C . TRP A 1 162 ? 2.586 -7.372 15.672 1.00 84.94 162 TRP A C 1
ATOM 1241 O O . TRP A 1 162 ? 3.595 -8.074 15.629 1.00 84.94 162 TRP A O 1
ATOM 1251 N N . PHE A 1 163 ? 1.935 -6.975 14.586 1.00 84.62 1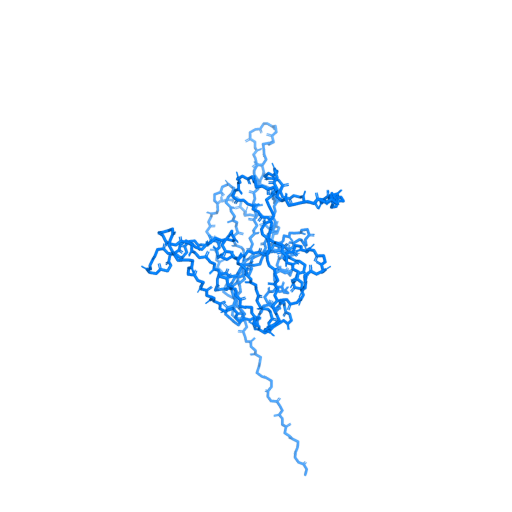63 PHE A N 1
ATOM 1252 C CA . PHE A 1 163 ? 2.332 -7.320 13.225 1.00 84.62 163 PHE A CA 1
ATOM 1253 C C . PHE A 1 163 ? 2.588 -6.066 12.409 1.00 84.62 163 PHE A C 1
ATOM 1255 O O . PHE A 1 163 ? 2.004 -5.016 12.672 1.00 84.62 163 PHE A O 1
ATOM 1262 N N . HIS A 1 164 ? 3.446 -6.170 11.399 1.00 85.50 164 HIS A N 1
ATOM 1263 C CA . HIS A 1 164 ? 3.630 -5.080 10.449 1.00 85.50 164 HIS A CA 1
ATOM 1264 C C . HIS A 1 164 ? 2.334 -4.868 9.663 1.00 85.50 164 HIS A C 1
ATOM 1266 O O . HIS A 1 164 ? 1.693 -5.849 9.282 1.00 85.50 164 HIS A O 1
ATOM 1272 N N . ILE A 1 165 ? 1.948 -3.618 9.393 1.00 85.50 165 ILE A N 1
ATOM 1273 C CA . ILE A 1 165 ? 0.684 -3.299 8.706 1.00 85.50 165 ILE A CA 1
ATOM 1274 C C . ILE A 1 165 ? 0.554 -3.968 7.329 1.00 85.50 165 ILE A C 1
ATOM 1276 O O . ILE A 1 165 ? -0.552 -4.296 6.912 1.00 85.50 165 ILE A O 1
ATOM 1280 N N . SER A 1 166 ? 1.667 -4.246 6.643 1.00 84.38 166 SER A N 1
ATOM 1281 C CA . SER A 1 166 ? 1.654 -4.992 5.374 1.00 84.38 166 SER A CA 1
ATOM 1282 C C . SER A 1 166 ? 1.171 -6.440 5.518 1.00 84.38 166 SER A C 1
ATOM 1284 O O . SER A 1 166 ? 0.817 -7.066 4.529 1.00 84.38 166 SER A O 1
ATOM 1286 N N . SER A 1 167 ? 1.072 -6.974 6.736 1.00 85.69 167 SER A N 1
ATOM 1287 C CA . SER A 1 167 ? 0.431 -8.275 6.979 1.00 85.69 167 SER A CA 1
ATOM 1288 C C . SER A 1 167 ? -1.090 -8.212 6.790 1.00 85.69 167 SER A C 1
ATOM 1290 O O . SER A 1 167 ? -1.737 -9.246 6.701 1.00 85.69 167 SER A O 1
ATOM 1292 N N . LEU A 1 168 ? -1.671 -7.007 6.726 1.00 87.81 168 LEU A N 1
ATOM 1293 C CA . LEU A 1 168 ? -3.097 -6.796 6.482 1.00 87.81 168 LEU A CA 1
ATOM 1294 C C . LEU A 1 168 ? -3.445 -6.679 4.995 1.00 87.81 168 LEU A C 1
ATOM 1296 O O . LEU A 1 168 ? -4.564 -6.293 4.690 1.00 87.81 168 LEU A O 1
ATOM 1300 N N . ILE A 1 169 ? -2.535 -6.945 4.055 1.00 90.31 169 ILE A N 1
ATOM 1301 C CA . ILE A 1 169 ? -2.827 -6.742 2.625 1.00 90.31 169 ILE A CA 1
ATOM 1302 C C . ILE A 1 169 ? -4.026 -7.567 2.158 1.00 90.31 169 ILE A C 1
ATOM 1304 O O . ILE A 1 169 ? -4.905 -7.018 1.497 1.00 90.31 169 ILE A O 1
ATOM 1308 N N . ASP A 1 170 ? -4.118 -8.835 2.558 1.00 89.94 170 ASP A N 1
ATOM 1309 C CA . ASP A 1 170 ? -5.266 -9.678 2.209 1.00 89.94 170 ASP A CA 1
ATOM 1310 C C . ASP A 1 170 ? -6.559 -9.171 2.861 1.00 89.94 170 ASP A C 1
ATOM 1312 O O . ASP A 1 170 ? -7.603 -9.088 2.211 1.00 89.94 170 ASP A O 1
ATOM 1316 N N . ASP A 1 171 ? -6.478 -8.764 4.126 1.00 93.12 171 ASP A N 1
ATOM 1317 C CA . ASP A 1 171 ? -7.573 -8.151 4.880 1.00 93.12 171 ASP A CA 1
ATOM 1318 C C . ASP A 1 171 ? -8.060 -6.850 4.206 1.00 93.12 171 ASP A C 1
ATOM 1320 O O . ASP A 1 171 ? -9.259 -6.635 4.046 1.00 93.12 171 ASP A O 1
ATOM 1324 N N . LEU A 1 172 ? -7.141 -5.992 3.753 1.00 94.06 172 LEU A N 1
ATOM 1325 C CA . LEU A 1 172 ? -7.435 -4.739 3.055 1.00 94.06 172 LEU A CA 1
ATOM 1326 C C . LEU A 1 172 ? -8.018 -4.994 1.663 1.00 94.06 172 LEU A C 1
ATOM 1328 O O . LEU A 1 172 ? -8.980 -4.340 1.270 1.00 94.06 172 LEU A O 1
ATOM 1332 N N . ALA A 1 173 ? -7.464 -5.947 0.912 1.00 94.69 173 ALA A N 1
ATOM 1333 C CA . ALA A 1 173 ? -7.929 -6.275 -0.430 1.00 94.69 173 ALA A CA 1
ATOM 1334 C C . ALA A 1 173 ? -9.357 -6.841 -0.425 1.00 94.69 173 ALA A C 1
ATOM 1336 O O . ALA A 1 173 ? -10.110 -6.619 -1.372 1.00 94.69 173 ALA A O 1
ATOM 1337 N N . ASN A 1 174 ? -9.733 -7.576 0.623 1.00 96.38 174 ASN A N 1
ATOM 1338 C CA . ASN A 1 174 ? -11.065 -8.169 0.745 1.00 96.38 174 ASN A CA 1
ATOM 1339 C C . ASN A 1 174 ? -12.023 -7.349 1.631 1.00 96.38 174 ASN A C 1
ATOM 1341 O O . ASN A 1 174 ? -13.197 -7.705 1.729 1.00 96.38 174 ASN A O 1
ATOM 1345 N N . GLY A 1 175 ? -11.542 -6.271 2.255 1.00 95.38 175 GLY A N 1
ATOM 1346 C CA . GLY A 1 175 ? -12.342 -5.383 3.091 1.00 95.38 175 GLY A CA 1
ATOM 1347 C C . GLY A 1 175 ? -13.198 -4.397 2.295 1.00 95.38 175 GLY A C 1
ATOM 1348 O O . GLY A 1 175 ? -13.072 -4.253 1.078 1.00 95.38 175 GLY A O 1
ATOM 1349 N N . GLN A 1 176 ? -14.072 -3.678 2.995 1.00 97.00 176 GLN A N 1
ATOM 1350 C CA . GLN A 1 176 ? -14.949 -2.655 2.414 1.00 97.00 176 GLN A CA 1
ATOM 1351 C C . GLN A 1 176 ? -14.453 -1.237 2.699 1.00 97.00 176 GLN A C 1
ATOM 1353 O O . GLN A 1 176 ? -14.508 -0.362 1.832 1.00 97.00 176 GLN A O 1
ATOM 1358 N N . THR A 1 177 ? -13.972 -0.988 3.915 1.00 95.81 177 THR A N 1
ATOM 1359 C CA . THR A 1 177 ? -13.600 0.344 4.395 1.00 95.81 177 THR A CA 1
ATOM 1360 C C . THR A 1 177 ? -12.434 0.292 5.371 1.00 95.81 177 THR A C 1
ATOM 1362 O O . THR A 1 177 ? -12.409 -0.518 6.296 1.00 95.81 177 THR A O 1
ATOM 1365 N N . LEU A 1 178 ? -11.499 1.228 5.217 1.00 93.56 178 LEU A N 1
ATOM 1366 C CA . LEU A 1 178 ? -10.487 1.529 6.222 1.00 93.56 178 LEU A CA 1
ATOM 1367 C C . LEU A 1 178 ? -10.725 2.936 6.766 1.00 93.56 178 LEU A C 1
ATOM 1369 O O . LEU A 1 178 ? -10.604 3.914 6.033 1.00 93.56 178 LEU A O 1
ATOM 1373 N N . THR A 1 179 ? -11.009 3.060 8.057 1.00 89.75 179 THR A N 1
ATOM 1374 C CA . THR A 1 179 ? -11.001 4.354 8.747 1.00 89.75 179 THR A CA 1
ATOM 1375 C C . THR A 1 179 ? -9.684 4.531 9.484 1.00 89.75 179 THR A C 1
ATOM 1377 O O . THR A 1 179 ? -9.302 3.694 10.303 1.00 89.75 179 THR A O 1
ATOM 1380 N N . VAL A 1 180 ? -9.014 5.651 9.236 1.00 86.06 180 VAL A N 1
ATOM 1381 C CA . VAL A 1 180 ? -7.745 6.010 9.869 1.00 86.06 180 VAL A CA 1
ATOM 1382 C C . VAL A 1 180 ? -7.987 7.153 10.838 1.00 86.06 180 VAL A C 1
ATOM 1384 O O . VAL A 1 180 ? -8.406 8.233 10.428 1.00 86.06 180 VAL A O 1
ATOM 1387 N N . GLY A 1 181 ? -7.723 6.923 12.123 1.00 81.00 181 GLY A N 1
ATOM 1388 C CA . GLY A 1 181 ? -7.764 7.960 13.146 1.00 81.00 181 GLY A CA 1
ATOM 1389 C C . GLY A 1 181 ? -6.382 8.537 13.408 1.00 81.00 181 GLY A C 1
ATOM 1390 O O . GLY A 1 181 ? -5.454 7.796 13.743 1.00 81.00 181 GLY A O 1
ATOM 1391 N N . HIS A 1 182 ? -6.250 9.857 13.323 1.00 74.88 182 HIS A N 1
ATOM 1392 C CA . HIS A 1 182 ? -5.007 10.567 13.600 1.00 74.88 182 HIS A CA 1
ATOM 1393 C C . HIS A 1 182 ? -5.184 11.607 14.702 1.00 74.88 182 HIS A C 1
ATOM 1395 O O . HIS A 1 182 ? -6.195 12.302 14.773 1.00 74.88 182 HIS A O 1
ATOM 1401 N N . GLY A 1 183 ? -4.188 11.707 15.576 1.00 66.19 183 GLY A N 1
ATOM 1402 C CA . GLY A 1 183 ? -4.126 12.734 16.609 1.00 66.19 183 GLY A CA 1
ATOM 1403 C C . GLY A 1 183 ? -3.138 13.814 16.203 1.00 66.19 183 GLY A C 1
ATOM 1404 O O . GLY A 1 183 ? -1.983 13.497 15.932 1.00 66.19 183 GLY A O 1
ATOM 1405 N N . LYS A 1 184 ? -3.563 15.080 16.194 1.00 61.88 184 LYS A N 1
ATOM 1406 C CA . LYS A 1 184 ? -2.652 16.227 16.100 1.00 61.88 184 LYS A CA 1
ATOM 1407 C C . LYS A 1 184 ? -2.686 16.990 17.418 1.00 61.88 184 LYS A C 1
ATOM 1409 O O . LYS A 1 184 ? -3.760 17.391 17.870 1.00 61.88 184 LYS A O 1
ATOM 1414 N N . THR A 1 185 ? -1.520 17.211 18.013 1.00 55.38 185 THR A N 1
ATOM 1415 C CA . THR A 1 185 ? -1.370 18.220 19.064 1.00 55.38 185 THR A CA 1
ATOM 1416 C C . THR A 1 185 ? -1.242 19.566 18.363 1.00 55.38 185 THR A C 1
ATOM 1418 O O . THR A 1 185 ? -0.298 19.782 17.607 1.00 55.38 185 THR A O 1
ATOM 1421 N N . ILE A 1 186 ? -2.238 20.431 18.532 1.00 54.16 186 ILE A N 1
ATOM 1422 C CA . ILE A 1 186 ? -2.174 21.832 18.109 1.00 54.16 186 ILE A CA 1
ATOM 1423 C C . ILE A 1 186 ? -2.046 22.638 19.404 1.00 54.16 186 ILE A C 1
ATOM 1425 O O . ILE A 1 186 ? -2.890 22.493 20.290 1.00 54.16 186 ILE A O 1
ATOM 1429 N N . ASP A 1 187 ? -0.971 23.414 19.525 1.00 53.00 187 ASP A N 1
ATOM 1430 C CA . ASP A 1 187 ? -0.726 24.372 20.613 1.00 53.00 187 ASP A CA 1
ATOM 1431 C C . ASP A 1 187 ? -0.785 23.801 22.044 1.00 53.00 187 ASP A C 1
ATOM 1433 O O . ASP A 1 187 ? -1.352 24.425 22.941 1.00 53.00 187 ASP A O 1
ATOM 1437 N N . ASP A 1 188 ? -0.215 22.609 22.265 1.00 53.34 188 ASP A N 1
ATOM 1438 C CA . ASP A 1 188 ? 0.014 21.970 23.581 1.00 53.34 188 ASP A CA 1
ATOM 1439 C C . ASP A 1 188 ? -1.196 21.805 24.520 1.00 53.34 188 ASP A C 1
ATOM 1441 O O . ASP A 1 188 ? -1.027 21.417 25.675 1.00 53.34 188 ASP A O 1
ATOM 1445 N N . ARG A 1 189 ? -2.430 22.075 24.074 1.00 54.31 189 ARG A N 1
ATOM 1446 C CA . ARG A 1 189 ? -3.561 22.187 25.015 1.00 54.31 189 ARG A CA 1
ATOM 1447 C C . ARG A 1 189 ? -4.723 21.243 24.753 1.00 54.31 189 ARG A C 1
ATOM 1449 O O . ARG A 1 189 ? -5.384 20.875 25.718 1.00 54.31 189 ARG A O 1
ATOM 1456 N N . ILE A 1 190 ? -4.970 20.795 23.514 1.00 54.06 190 ILE A N 1
ATOM 1457 C CA . ILE A 1 190 ? -6.005 19.779 23.234 1.00 54.06 190 ILE A CA 1
ATOM 1458 C C . ILE A 1 190 ? -5.605 18.913 22.023 1.00 54.06 190 ILE A C 1
ATOM 1460 O O . ILE A 1 190 ? -5.557 19.432 20.903 1.00 54.06 190 ILE A O 1
ATOM 1464 N N . PRO A 1 191 ? -5.365 17.596 22.184 1.00 57.81 191 PRO A N 1
ATOM 1465 C CA . PRO A 1 191 ? -5.191 16.708 21.041 1.00 57.81 191 PRO A CA 1
ATOM 1466 C C . PRO A 1 191 ? -6.508 16.619 20.264 1.00 57.81 191 PRO A C 1
ATOM 1468 O O . PRO A 1 191 ? -7.510 16.106 20.764 1.00 57.81 191 PRO A O 1
ATOM 1471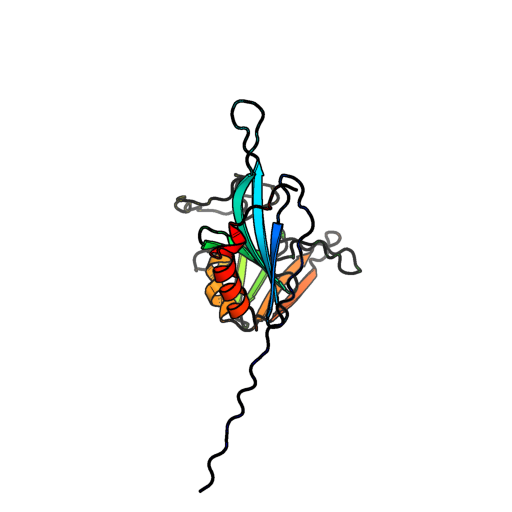 N N . ARG A 1 192 ? -6.518 17.116 19.022 1.00 62.31 192 ARG A N 1
ATOM 1472 C CA . ARG A 1 192 ? -7.654 16.919 18.117 1.00 62.31 192 ARG A CA 1
ATOM 1473 C C . ARG A 1 192 ? -7.473 15.596 17.395 1.00 62.31 192 ARG A C 1
ATOM 1475 O O . ARG A 1 192 ? -6.450 15.371 16.743 1.00 62.31 192 ARG A O 1
ATOM 1482 N N . VAL A 1 193 ? -8.468 14.726 17.536 1.00 65.75 193 VAL A N 1
ATOM 1483 C CA . VAL A 1 193 ? -8.553 13.486 16.772 1.00 65.75 193 VAL A CA 1
ATOM 1484 C C . VAL A 1 193 ? -9.399 13.753 15.545 1.00 65.75 193 VAL A C 1
ATOM 1486 O O . VAL A 1 193 ? -10.551 14.167 15.643 1.00 65.75 193 VAL A O 1
ATOM 1489 N N . TYR A 1 194 ? -8.811 13.498 14.397 1.00 73.62 194 TYR A N 1
ATOM 1490 C CA . TYR A 1 194 ? -9.461 13.565 13.105 1.00 73.62 194 TYR A CA 1
ATOM 1491 C C . TYR A 1 194 ? -9.474 12.152 12.523 1.00 73.62 194 TYR A C 1
ATOM 1493 O O . TYR A 1 194 ? -8.649 11.306 12.887 1.00 73.62 194 TYR A O 1
ATOM 1501 N N . ALA A 1 195 ? -10.423 11.879 11.637 1.00 81.12 195 ALA A N 1
ATOM 1502 C CA . ALA A 1 195 ? -10.490 10.600 10.959 1.00 81.12 195 ALA A CA 1
ATOM 1503 C C . ALA A 1 195 ? -10.893 10.786 9.503 1.00 81.12 195 ALA A C 1
ATOM 1505 O O . ALA A 1 195 ? -11.765 11.597 9.196 1.00 81.12 195 ALA A O 1
ATOM 1506 N N . PHE A 1 196 ? -10.288 9.994 8.626 1.00 82.81 196 PHE A N 1
ATOM 1507 C CA . PHE A 1 196 ? -10.720 9.855 7.242 1.00 82.81 196 PHE A CA 1
ATOM 1508 C C . PHE A 1 196 ? -11.025 8.389 6.951 1.00 82.81 196 PHE A C 1
ATOM 1510 O O . PHE A 1 196 ? -10.482 7.488 7.594 1.00 82.81 196 PHE A O 1
ATOM 1517 N N . THR A 1 197 ? -11.931 8.152 6.005 1.00 88.38 197 THR A N 1
ATOM 1518 C CA . THR A 1 197 ? -12.314 6.803 5.583 1.00 88.38 197 THR A CA 1
ATOM 1519 C C . THR A 1 197 ? -11.953 6.604 4.122 1.00 88.38 197 THR A C 1
ATOM 1521 O O . THR A 1 197 ? -12.278 7.431 3.271 1.00 88.38 197 THR A O 1
ATOM 1524 N N . VAL A 1 198 ? -11.286 5.491 3.843 1.00 90.12 198 VAL A N 1
ATOM 1525 C CA . VAL A 1 198 ? -10.907 5.045 2.508 1.00 90.12 198 VAL A CA 1
ATOM 1526 C C . VAL A 1 198 ? -11.810 3.872 2.127 1.00 90.12 198 VAL A C 1
ATOM 1528 O O . VAL A 1 198 ? -11.750 2.828 2.782 1.00 90.12 198 VAL A O 1
ATOM 1531 N N . PRO A 1 199 ? -12.655 4.008 1.090 1.00 95.25 199 PRO A N 1
ATOM 1532 C CA . PRO A 1 199 ? -13.361 2.867 0.526 1.00 95.25 199 PRO A CA 1
ATOM 1533 C C . PRO A 1 199 ? -12.360 1.924 -0.155 1.00 95.25 199 PRO A C 1
ATOM 1535 O O . PRO A 1 199 ? -11.521 2.359 -0.950 1.00 95.25 199 PRO A O 1
ATOM 1538 N N . LEU A 1 200 ? -12.453 0.636 0.161 1.00 96.31 200 LEU A N 1
ATOM 1539 C CA . LEU A 1 200 ? -11.542 -0.407 -0.322 1.00 96.31 200 LEU A CA 1
ATOM 1540 C C . LEU A 1 200 ? -12.063 -1.105 -1.585 1.00 96.31 200 LEU A C 1
ATOM 1542 O O . LEU A 1 200 ? -11.332 -1.863 -2.219 1.00 96.31 200 LEU A O 1
ATOM 1546 N N . GLU A 1 201 ? -13.286 -0.789 -2.021 1.00 96.44 201 GLU A N 1
ATOM 1547 C CA . GLU A 1 201 ? -13.791 -1.212 -3.328 1.00 96.44 201 GLU A CA 1
ATOM 1548 C C . GLU A 1 201 ? -12.793 -0.840 -4.438 1.00 96.44 201 GLU A C 1
ATOM 1550 O O . GLU A 1 201 ? -12.301 0.290 -4.507 1.00 96.44 201 GLU A O 1
ATOM 1555 N N . GLY A 1 202 ? -12.479 -1.811 -5.297 1.00 96.44 202 GLY A N 1
ATOM 1556 C CA . GLY A 1 202 ? -11.502 -1.661 -6.375 1.00 96.44 202 GLY A CA 1
ATOM 1557 C C . GLY A 1 202 ? -10.045 -1.907 -5.968 1.00 96.44 202 GLY A C 1
ATOM 1558 O O . GLY A 1 202 ? -9.207 -2.035 -6.857 1.00 96.44 202 GLY A O 1
ATOM 1559 N N . LEU A 1 203 ? -9.729 -2.061 -4.675 1.00 96.88 203 LEU A N 1
ATOM 1560 C CA . LEU A 1 203 ? -8.350 -2.287 -4.232 1.00 96.88 203 LEU A CA 1
ATOM 1561 C C . LEU A 1 203 ? -7.799 -3.629 -4.724 1.00 96.88 203 LEU A C 1
ATOM 1563 O O . LEU A 1 203 ? -6.721 -3.678 -5.309 1.00 96.88 203 LEU A O 1
ATOM 1567 N N . LYS A 1 204 ? -8.547 -4.722 -4.539 1.00 97.56 204 LYS A N 1
ATOM 1568 C CA . LYS A 1 204 ? -8.131 -6.059 -4.992 1.00 97.56 204 LYS A CA 1
ATOM 1569 C C . LYS A 1 204 ? -7.768 -6.115 -6.479 1.00 97.56 204 LYS A C 1
ATOM 1571 O O . LYS A 1 204 ? -6.644 -6.518 -6.770 1.00 97.56 204 LYS A O 1
ATOM 1576 N N . PRO A 1 205 ? -8.635 -5.698 -7.426 1.00 97.81 205 PRO A N 1
ATOM 1577 C CA . PRO A 1 205 ? -8.255 -5.699 -8.836 1.00 97.81 205 PRO A CA 1
ATOM 1578 C C . PRO A 1 205 ? -7.087 -4.748 -9.137 1.00 97.81 205 PRO A C 1
ATOM 1580 O O . PRO A 1 205 ? -6.274 -5.076 -9.997 1.00 97.81 205 PRO A O 1
ATOM 1583 N N . ALA A 1 206 ? -6.933 -3.634 -8.407 1.00 97.62 206 ALA A N 1
ATOM 1584 C CA . ALA A 1 206 ? -5.763 -2.765 -8.546 1.00 97.62 206 ALA A CA 1
ATOM 1585 C C . ALA A 1 206 ? -4.458 -3.468 -8.138 1.00 97.62 206 ALA A C 1
ATOM 1587 O O . ALA A 1 206 ? -3.471 -3.400 -8.868 1.00 97.62 206 ALA A O 1
ATOM 1588 N N . LEU A 1 207 ? -4.458 -4.188 -7.011 1.00 96.19 207 LEU A N 1
ATOM 1589 C CA . LEU A 1 207 ? -3.304 -4.965 -6.550 1.00 96.19 207 LEU A CA 1
ATOM 1590 C C . LEU A 1 207 ? -2.994 -6.138 -7.487 1.00 96.19 207 LEU A C 1
ATOM 1592 O O . LEU A 1 207 ? -1.831 -6.376 -7.802 1.00 96.19 207 LEU A O 1
ATOM 1596 N N . THR A 1 208 ? -4.021 -6.833 -7.988 1.00 97.25 208 THR A N 1
ATOM 1597 C CA . THR A 1 208 ? -3.847 -7.884 -9.003 1.00 97.25 208 THR A CA 1
ATOM 1598 C C . THR A 1 208 ? -3.207 -7.328 -10.273 1.00 97.25 208 THR A C 1
ATOM 1600 O O . THR A 1 208 ? -2.261 -7.918 -10.790 1.00 97.25 208 THR A O 1
ATOM 1603 N N . TRP A 1 209 ? -3.676 -6.174 -10.755 1.00 97.69 209 TRP A N 1
ATOM 1604 C CA . TRP A 1 209 ? -3.068 -5.497 -11.898 1.00 97.69 209 TRP A CA 1
ATOM 1605 C C . TRP A 1 209 ? -1.615 -5.105 -11.619 1.00 97.69 209 TRP A C 1
ATOM 1607 O O . TRP A 1 209 ? -0.759 -5.314 -12.473 1.00 97.69 209 TRP A O 1
ATOM 1617 N N . CYS A 1 210 ? -1.312 -4.601 -10.420 1.00 95.62 210 CYS A N 1
ATOM 1618 C CA . CYS A 1 210 ? 0.059 -4.282 -10.032 1.00 95.62 210 CYS A CA 1
ATOM 1619 C C . CYS A 1 210 ? 0.987 -5.496 -10.104 1.00 95.62 210 CYS A C 1
ATOM 1621 O O . CYS A 1 210 ? 2.056 -5.384 -10.698 1.00 95.62 210 CYS A O 1
ATOM 1623 N N . GLY A 1 211 ? 0.572 -6.649 -9.567 1.00 95.19 211 GLY A N 1
ATOM 1624 C CA . GLY A 1 211 ? 1.355 -7.886 -9.664 1.00 95.19 211 GLY A CA 1
ATOM 1625 C C . GLY A 1 211 ? 1.672 -8.251 -11.116 1.00 95.19 211 GLY A C 1
ATOM 1626 O O . GLY A 1 211 ? 2.824 -8.492 -11.457 1.00 95.19 211 GLY A O 1
ATOM 1627 N N . GLN A 1 212 ? 0.676 -8.152 -12.002 1.00 97.00 212 GLN A N 1
ATOM 1628 C CA . GLN A 1 212 ? 0.865 -8.400 -13.436 1.00 97.00 212 GLN A CA 1
ATOM 1629 C C . GLN A 1 212 ? 1.846 -7.419 -14.093 1.00 97.00 212 GLN A C 1
ATOM 1631 O O . GLN A 1 212 ? 2.606 -7.816 -14.971 1.00 97.00 212 GLN A O 1
ATOM 1636 N N . GLN A 1 213 ? 1.825 -6.136 -13.713 1.00 96.06 213 GLN A N 1
ATOM 1637 C CA . GLN A 1 213 ? 2.721 -5.142 -14.311 1.00 96.06 213 GLN A CA 1
ATOM 1638 C C . GLN A 1 213 ? 4.164 -5.306 -13.850 1.00 96.06 213 GLN A C 1
ATOM 1640 O O . GLN A 1 213 ? 5.069 -5.159 -14.669 1.00 96.06 213 GLN A O 1
ATOM 1645 N N . VAL A 1 214 ? 4.381 -5.623 -12.574 1.00 92.56 214 VAL A N 1
ATOM 1646 C CA . VAL A 1 214 ? 5.725 -5.822 -12.019 1.00 92.56 214 VAL A CA 1
ATOM 1647 C C . VAL A 1 214 ? 6.439 -7.002 -12.691 1.00 92.56 214 VAL A C 1
ATOM 1649 O O . VAL A 1 214 ? 7.642 -6.934 -12.919 1.00 92.56 214 VAL A O 1
ATOM 1652 N N . GLU A 1 215 ? 5.692 -8.033 -13.088 1.00 92.06 215 GLU A N 1
ATOM 1653 C CA . GLU A 1 215 ? 6.203 -9.208 -13.810 1.00 92.06 215 GLU A CA 1
ATOM 1654 C C . GLU A 1 215 ? 6.189 -9.053 -15.344 1.00 92.06 215 GLU A C 1
ATOM 1656 O O . GLU A 1 215 ? 6.632 -9.944 -16.070 1.00 92.06 215 GLU A O 1
ATOM 1661 N N . SER A 1 216 ? 5.660 -7.945 -15.871 1.00 94.25 216 SER A N 1
ATOM 1662 C CA . SER A 1 216 ? 5.459 -7.780 -17.314 1.00 94.25 216 SER A CA 1
ATOM 1663 C C . SER A 1 216 ? 6.772 -7.571 -18.071 1.00 94.25 216 SER A C 1
ATOM 1665 O O . SER A 1 216 ? 7.689 -6.911 -17.587 1.00 94.25 216 SER A O 1
ATOM 1667 N N . GLU A 1 217 ? 6.838 -8.020 -19.330 1.00 92.75 217 GLU A N 1
ATOM 1668 C CA . GLU A 1 217 ? 7.981 -7.707 -20.203 1.00 92.75 217 GLU A CA 1
ATOM 1669 C C . GLU A 1 217 ? 8.235 -6.198 -20.316 1.00 92.75 217 GLU A C 1
ATOM 1671 O O . GLU A 1 217 ? 9.381 -5.769 -20.424 1.00 92.75 217 GLU A O 1
ATOM 1676 N N . ALA A 1 218 ? 7.170 -5.388 -20.294 1.00 90.00 218 ALA A N 1
ATOM 1677 C CA . ALA A 1 218 ? 7.260 -3.935 -20.390 1.00 90.00 218 ALA A CA 1
ATOM 1678 C C . ALA A 1 218 ? 8.083 -3.329 -19.243 1.00 90.00 218 ALA A C 1
ATOM 1680 O O . ALA A 1 218 ? 8.851 -2.402 -19.490 1.00 90.00 218 ALA A O 1
ATOM 1681 N N . ALA A 1 219 ? 7.998 -3.895 -18.035 1.00 88.75 219 ALA A N 1
ATOM 1682 C CA . ALA A 1 219 ? 8.758 -3.437 -16.875 1.00 88.75 219 ALA A CA 1
ATOM 1683 C C . ALA A 1 219 ? 10.279 -3.548 -17.059 1.00 88.75 219 ALA A C 1
ATOM 1685 O O . ALA A 1 219 ? 11.039 -2.796 -16.446 1.00 88.75 219 ALA A O 1
ATOM 1686 N N . TYR A 1 220 ? 10.725 -4.466 -17.918 1.00 86.81 220 TYR A N 1
ATOM 1687 C CA . TYR A 1 220 ? 12.139 -4.744 -18.164 1.00 86.81 220 TYR A CA 1
ATOM 1688 C C . TYR A 1 220 ? 12.643 -4.193 -19.500 1.00 86.81 220 TYR A C 1
ATOM 1690 O O . TYR A 1 220 ? 13.806 -4.395 -19.857 1.00 86.81 220 TYR A O 1
ATOM 1698 N N . ARG A 1 221 ? 11.798 -3.468 -20.242 1.00 85.31 221 ARG A N 1
ATOM 1699 C CA . ARG A 1 221 ? 12.229 -2.757 -21.445 1.00 85.31 221 ARG A CA 1
ATOM 1700 C C . ARG A 1 221 ? 12.954 -1.485 -21.036 1.00 85.31 221 ARG A C 1
ATOM 1702 O O . ARG A 1 221 ? 12.348 -0.528 -20.564 1.00 85.31 221 ARG A O 1
ATOM 1709 N N . LEU A 1 222 ? 14.266 -1.481 -21.240 1.00 76.06 222 LEU A N 1
ATOM 1710 C CA . LEU A 1 222 ? 15.064 -0.271 -21.103 1.00 76.06 222 LEU A CA 1
ATOM 1711 C C . LEU A 1 222 ? 14.642 0.748 -22.174 1.00 76.06 222 LEU A C 1
ATOM 1713 O O . LEU A 1 222 ? 14.336 0.343 -23.303 1.00 76.06 222 LEU A O 1
ATOM 1717 N N . PRO A 1 223 ? 14.634 2.053 -21.850 1.00 66.31 223 PRO A N 1
ATOM 1718 C CA . PRO A 1 223 ? 14.439 3.079 -22.861 1.00 66.31 223 PRO A CA 1
ATOM 1719 C C . PRO A 1 223 ? 15.518 2.914 -23.934 1.00 66.31 223 PRO A C 1
ATOM 1721 O O . PRO A 1 223 ? 16.698 2.724 -23.625 1.00 66.31 223 PRO A O 1
ATOM 1724 N N . GLN A 1 224 ? 15.104 2.930 -25.201 1.00 60.88 224 GLN A N 1
ATOM 1725 C CA . GLN A 1 224 ? 16.058 2.924 -26.304 1.00 60.88 224 GLN A CA 1
ATOM 1726 C C . GLN A 1 224 ? 16.912 4.197 -26.197 1.00 60.88 224 GLN A C 1
ATOM 1728 O O . GLN A 1 224 ? 16.351 5.255 -25.895 1.00 60.88 224 GLN A O 1
ATOM 1733 N N . PRO A 1 225 ? 18.240 4.120 -26.397 1.00 57.56 225 PRO A N 1
ATOM 1734 C CA . PRO A 1 225 ? 19.046 5.329 -26.494 1.00 57.56 225 PRO A CA 1
ATOM 1735 C C . PRO A 1 225 ? 18.486 6.194 -27.632 1.00 57.56 225 PRO A C 1
ATOM 1737 O O . PRO A 1 225 ? 18.220 5.674 -28.717 1.00 57.56 225 PRO A O 1
ATOM 1740 N N . LEU A 1 226 ? 18.244 7.475 -27.332 1.00 45.75 226 LEU A N 1
ATOM 1741 C CA . LEU A 1 226 ? 17.837 8.488 -28.312 1.00 45.75 226 LEU A CA 1
ATOM 1742 C C . LEU A 1 226 ? 18.906 8.681 -29.391 1.00 45.75 226 LEU A C 1
ATOM 1744 O O . LEU A 1 226 ? 20.108 8.624 -29.040 1.00 45.75 226 LEU A O 1
#